Protein AF-A0A1M2VL09-F1 (afdb_monomer)

Radius of gyration: 22.0 Å; Cα contacts (8 Å, |Δi|>4): 230; chains: 1; bounding box: 56×45×72 Å

pLDDT: mean 74.92, std 12.55, range [24.36, 92.12]

InterPro domains:
  IPR010721 Probable O-methyltransferase UstE-like [PF06966] (15-183)
  IPR010721 Probable O-methyltransferase UstE-like [PTHR32251] (14-245)

Foldseek 3Di:
DDLDDPDDDADPDVVVVVVCCVVNVDDPVCPVVVVPVVSVVVVVVVVVVLVVLLCQLVCLLPDCQQVVQPRPDADPPLNVQLVVLQVQLVVLSVVVVVVVVVCVVVVHDPLADDPPLVRPRSVVSNSVSSLSNSVCCLVVGDGDPVSNVSSVVSNCSVVVVVCCQLPNDNQQVRQQVVLVVLVCQQQPDPQDQPDPPGDGGPDCSNVNVVLSVLQHQPADRDHSVVSNPDDPVCSCPVSVPPCSSDDDD

Structure (mmCIF, N/CA/C/O backbone):
data_AF-A0A1M2VL09-F1
#
_entry.id   AF-A0A1M2VL09-F1
#
loop_
_atom_site.group_PDB
_atom_site.id
_atom_site.type_symbol
_atom_site.label_atom_id
_atom_site.label_alt_id
_atom_site.label_comp_id
_atom_site.label_asym_id
_atom_site.label_entity_id
_atom_site.label_seq_id
_atom_site.pdbx_PDB_ins_code
_atom_site.Cartn_x
_atom_site.Cartn_y
_atom_site.Cartn_z
_atom_site.occupancy
_atom_site.B_iso_or_equiv
_atom_site.auth_seq_id
_atom_site.auth_comp_id
_atom_site.auth_asym_id
_atom_site.auth_atom_id
_atom_site.pdbx_PDB_model_num
ATOM 1 N N . MET A 1 1 ? -31.249 9.853 11.177 1.00 32.25 1 MET A N 1
ATOM 2 C CA . MET A 1 1 ? -30.015 10.113 11.949 1.00 32.25 1 MET A CA 1
ATOM 3 C C . MET A 1 1 ? -29.151 8.852 11.903 1.00 32.25 1 MET A C 1
ATOM 5 O O . MET A 1 1 ? -29.518 7.886 12.544 1.00 32.25 1 MET A O 1
ATOM 9 N N . SER A 1 2 ? -28.125 8.802 11.036 1.00 25.95 2 SER A N 1
ATOM 10 C CA . SER A 1 2 ? -26.996 7.833 11.026 1.00 25.95 2 SER A CA 1
ATOM 11 C C . SER A 1 2 ? -26.233 7.992 9.698 1.00 25.95 2 SER A C 1
ATOM 13 O O . SER A 1 2 ? -26.393 7.213 8.762 1.00 25.95 2 SER A O 1
ATOM 15 N N . ARG A 1 3 ? -25.486 9.095 9.565 1.00 24.36 3 ARG A N 1
ATOM 16 C CA . ARG A 1 3 ? -24.790 9.511 8.329 1.00 24.36 3 ARG A CA 1
ATOM 17 C C . ARG A 1 3 ? -23.270 9.387 8.451 1.00 24.36 3 ARG A C 1
ATOM 19 O O . ARG A 1 3 ? -22.526 10.195 7.918 1.00 24.36 3 ARG A O 1
ATOM 26 N N . TYR A 1 4 ? -22.813 8.376 9.177 1.00 32.09 4 TYR A N 1
ATOM 27 C CA . TYR A 1 4 ? -21.393 8.144 9.392 1.00 32.09 4 TYR A CA 1
ATOM 28 C C . TYR A 1 4 ? -21.021 6.747 8.911 1.00 32.09 4 TYR A C 1
ATOM 30 O O . TYR A 1 4 ? -21.757 5.790 9.155 1.00 32.09 4 TYR A O 1
ATOM 38 N N . GLN A 1 5 ? -19.818 6.641 8.338 1.00 31.39 5 GLN A N 1
ATOM 39 C CA . GLN A 1 5 ? -19.067 5.407 8.071 1.00 31.39 5 GLN A CA 1
ATOM 40 C C . GLN A 1 5 ? -19.099 4.853 6.634 1.00 31.39 5 GLN A C 1
ATOM 42 O O . GLN A 1 5 ? -19.052 3.639 6.443 1.00 31.39 5 GLN A O 1
ATOM 47 N N . PHE A 1 6 ? -19.045 5.716 5.621 1.00 35.28 6 PHE A N 1
ATOM 48 C CA . PHE A 1 6 ? -18.385 5.355 4.366 1.00 35.28 6 PHE A CA 1
ATOM 49 C C . PHE A 1 6 ? -17.019 6.012 4.367 1.00 35.28 6 PHE A C 1
ATOM 51 O O . PHE A 1 6 ? -16.927 7.174 4.033 1.00 35.28 6 PHE A O 1
ATOM 58 N N . ASP A 1 7 ? -15.990 5.300 4.814 1.00 41.81 7 ASP A N 1
ATOM 59 C CA . ASP A 1 7 ? -14.677 5.341 4.174 1.00 41.81 7 ASP A CA 1
ATOM 60 C C . ASP A 1 7 ? -13.705 4.455 4.928 1.00 41.81 7 ASP A C 1
ATOM 62 O O . ASP A 1 7 ? -13.529 4.559 6.140 1.00 41.81 7 ASP A O 1
ATOM 66 N N . LYS A 1 8 ? -13.104 3.546 4.165 1.00 37.72 8 LYS A N 1
ATOM 67 C CA . LYS A 1 8 ? -11.683 3.214 4.222 1.00 37.72 8 LYS A CA 1
ATOM 68 C C . LYS A 1 8 ? -11.407 2.140 3.174 1.00 37.72 8 LYS A C 1
ATOM 70 O O . LYS A 1 8 ? -11.800 0.980 3.328 1.00 37.72 8 LYS A O 1
ATOM 75 N N . ILE A 1 9 ? -10.784 2.634 2.103 1.00 46.47 9 ILE A N 1
ATOM 76 C CA . ILE A 1 9 ? -9.691 2.029 1.335 1.00 46.47 9 ILE A CA 1
ATOM 77 C C . ILE A 1 9 ? -9.978 0.610 0.831 1.00 46.47 9 ILE A C 1
ATOM 79 O O . ILE A 1 9 ? -9.934 -0.324 1.623 1.00 46.47 9 ILE A O 1
ATOM 83 N N . THR A 1 10 ? -10.259 0.497 -0.472 1.00 44.75 10 THR A N 1
ATOM 84 C CA . THR A 1 10 ? -9.895 -0.572 -1.439 1.00 44.75 10 THR A CA 1
ATOM 85 C C . THR A 1 10 ? -10.848 -0.409 -2.624 1.00 44.75 10 THR A C 1
ATOM 87 O O . THR A 1 10 ? -11.930 -0.975 -2.602 1.00 44.75 10 THR A O 1
ATOM 90 N N . ASP A 1 11 ? -10.524 0.479 -3.561 1.00 45.75 11 ASP A N 1
ATOM 91 C CA . ASP A 1 11 ? -11.232 0.545 -4.840 1.00 45.75 11 ASP A CA 1
ATOM 92 C C . ASP A 1 11 ? -10.160 0.840 -5.900 1.00 45.75 11 ASP A C 1
ATOM 94 O O . ASP A 1 11 ? -9.638 1.957 -5.951 1.00 45.75 11 ASP A O 1
ATOM 98 N N . PHE A 1 12 ? -9.722 -0.160 -6.664 1.00 51.12 12 PHE A N 1
ATOM 99 C CA . PHE A 1 12 ? -8.637 0.032 -7.645 1.00 51.12 12 PHE A CA 1
ATOM 100 C C . PHE A 1 12 ? -9.148 0.506 -9.012 1.00 51.12 12 PHE A C 1
ATOM 102 O O . PHE A 1 12 ? -8.461 1.234 -9.726 1.00 51.12 12 PHE A O 1
ATOM 109 N N . THR A 1 13 ? -10.383 0.156 -9.377 1.00 55.38 13 THR A N 1
ATOM 110 C CA . THR A 1 13 ? -10.932 0.534 -10.684 1.00 55.38 13 THR A CA 1
ATOM 111 C C . THR A 1 13 ? -11.549 1.930 -10.603 1.00 55.38 13 THR A C 1
ATOM 113 O O . THR A 1 13 ? -12.556 2.125 -9.923 1.00 55.38 13 THR A O 1
ATOM 116 N N . GLY A 1 14 ? -10.983 2.909 -11.318 1.00 55.09 14 GLY A N 1
ATOM 117 C CA . GLY A 1 14 ? -11.468 4.300 -11.334 1.00 55.09 14 GLY A CA 1
ATOM 118 C C . GLY A 1 14 ? -12.970 4.440 -11.627 1.00 55.09 14 GLY A C 1
ATOM 119 O O . GLY A 1 14 ? -13.633 5.300 -11.054 1.00 55.09 14 GLY A O 1
ATOM 120 N N . GLY A 1 15 ? -13.541 3.536 -12.432 1.00 58.91 15 GLY A N 1
ATOM 121 C CA . GLY A 1 15 ? -14.987 3.472 -12.676 1.00 58.91 15 GLY A CA 1
ATOM 122 C C . GLY A 1 15 ? -15.812 3.050 -11.453 1.00 58.91 15 GLY A C 1
ATOM 123 O O . GLY A 1 15 ? -16.884 3.602 -11.215 1.00 58.91 15 GLY A O 1
ATOM 124 N N . PHE A 1 16 ? -15.306 2.129 -10.630 1.00 61.34 16 PHE A N 1
ATOM 125 C CA . PHE A 1 16 ? -15.968 1.718 -9.389 1.00 61.34 16 PHE A CA 1
ATOM 126 C C . PHE A 1 16 ? -15.886 2.811 -8.316 1.00 61.34 16 PHE A C 1
ATOM 128 O O . PHE A 1 16 ? -16.873 3.083 -7.631 1.00 61.34 16 PHE A O 1
ATOM 135 N N . LEU A 1 17 ? -14.744 3.505 -8.238 1.00 60.44 17 LEU A N 1
ATOM 136 C CA . LEU A 1 17 ? -14.590 4.717 -7.431 1.00 60.44 17 LEU A CA 1
ATOM 137 C C . LEU A 1 17 ? -15.604 5.786 -7.835 1.00 60.44 17 LEU A C 1
ATOM 139 O O . LEU A 1 17 ? -16.320 6.295 -6.977 1.00 60.44 17 LEU A O 1
ATOM 143 N N . LEU A 1 18 ? -15.692 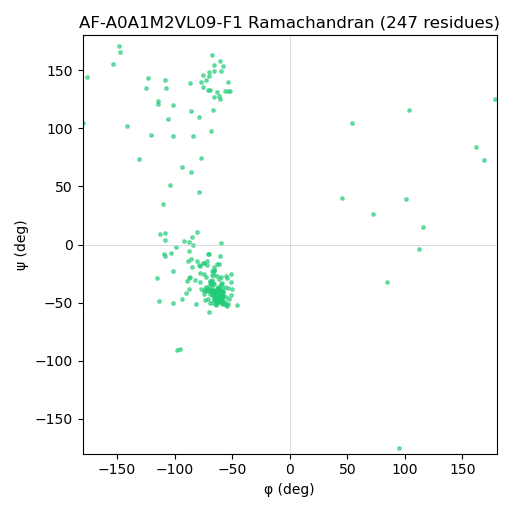6.095 -9.131 1.00 65.00 18 LEU A N 1
ATOM 144 C CA . LEU A 1 18 ? -16.625 7.093 -9.647 1.00 65.00 18 LEU A CA 1
ATOM 145 C C . LEU A 1 18 ? -18.072 6.713 -9.320 1.00 65.00 18 LEU A C 1
ATOM 147 O O . LEU A 1 18 ? -18.804 7.522 -8.757 1.00 65.00 18 LEU A O 1
ATOM 151 N N . PHE A 1 19 ? -18.463 5.466 -9.583 1.00 70.19 19 PHE A N 1
ATOM 152 C CA . PHE A 1 19 ? -19.777 4.945 -9.213 1.00 70.19 19 PHE A CA 1
ATOM 153 C C . PHE A 1 19 ? -20.061 5.097 -7.709 1.00 70.19 19 PHE A C 1
ATOM 155 O O . PHE A 1 19 ? -21.141 5.552 -7.324 1.00 70.19 19 PHE A O 1
ATOM 162 N N . ARG A 1 20 ? -19.093 4.767 -6.842 1.00 66.56 20 ARG A N 1
ATOM 163 C CA . ARG A 1 20 ? -19.240 4.909 -5.387 1.00 66.56 20 ARG A CA 1
ATOM 164 C C . ARG A 1 20 ? -19.376 6.369 -4.974 1.00 66.56 20 ARG A C 1
ATOM 166 O O . ARG A 1 20 ? -20.243 6.661 -4.157 1.00 66.56 20 ARG A O 1
ATOM 173 N N . VAL A 1 21 ? -18.565 7.272 -5.520 1.00 66.75 21 VAL A N 1
ATOM 174 C CA . VAL A 1 21 ? -18.628 8.712 -5.219 1.00 66.75 21 VAL A CA 1
ATOM 175 C C . VAL A 1 21 ? -19.970 9.295 -5.656 1.00 66.75 21 VAL A C 1
ATOM 177 O O . VAL A 1 21 ? -20.618 9.959 -4.851 1.00 66.75 21 VAL A O 1
ATOM 180 N N . LEU A 1 22 ? -20.442 8.965 -6.864 1.00 71.50 22 LEU A N 1
ATOM 181 C CA . LEU A 1 22 ? -21.761 9.379 -7.356 1.00 71.50 22 LEU A CA 1
ATOM 182 C C . LEU A 1 22 ? -22.898 8.871 -6.457 1.00 71.50 22 LEU A C 1
ATOM 184 O O . LEU A 1 22 ? -23.877 9.577 -6.241 1.00 71.50 22 LEU A O 1
ATOM 188 N N . LYS A 1 23 ? -22.758 7.666 -5.891 1.00 68.81 23 LYS A N 1
ATOM 189 C CA . LYS A 1 23 ? -23.756 7.073 -4.991 1.00 68.81 23 LYS A CA 1
ATOM 190 C C . LYS A 1 23 ? -23.662 7.562 -3.536 1.00 68.81 23 LYS A C 1
ATOM 192 O O . LYS A 1 23 ? -24.670 7.577 -2.838 1.00 68.81 23 LYS A O 1
ATOM 197 N N . THR A 1 24 ? -22.467 7.916 -3.058 1.00 59.97 24 THR A N 1
ATOM 198 C CA . THR A 1 24 ? -22.176 8.194 -1.632 1.00 59.97 24 THR A CA 1
ATOM 199 C C . THR A 1 24 ? -22.116 9.696 -1.326 1.00 59.97 24 THR A C 1
ATOM 201 O O . THR A 1 24 ? -22.351 10.098 -0.190 1.00 59.97 24 THR A O 1
ATOM 204 N N . GLY A 1 25 ? -21.862 10.542 -2.328 1.00 61.69 25 GLY A N 1
ATOM 205 C CA . GLY A 1 25 ? -21.973 12.003 -2.253 1.00 61.69 25 GLY A CA 1
ATOM 206 C C . GLY A 1 25 ? -20.748 12.736 -1.690 1.00 61.69 25 GLY A C 1
ATOM 207 O O . GLY A 1 25 ? -20.458 13.838 -2.148 1.00 61.69 25 GLY A O 1
ATOM 208 N N . SER A 1 26 ? -19.991 12.154 -0.753 1.00 58.19 26 SER A N 1
ATOM 209 C CA . SER A 1 26 ? -18.724 12.735 -0.272 1.00 58.19 26 SER A CA 1
ATOM 210 C C . SER A 1 26 ? -17.736 11.689 0.257 1.00 58.19 26 SER A C 1
ATOM 212 O O . SER A 1 26 ? -18.125 10.594 0.663 1.00 58.19 26 SER A O 1
ATOM 214 N N . ASP A 1 27 ? -16.445 12.040 0.229 1.00 59.41 27 ASP A N 1
ATOM 215 C CA . ASP A 1 27 ? -15.348 11.265 0.818 1.00 59.41 27 ASP A CA 1
ATOM 216 C C . ASP A 1 27 ? -14.874 11.961 2.098 1.00 59.41 27 ASP A C 1
ATOM 218 O O . ASP A 1 27 ? -14.248 13.029 2.069 1.00 59.41 27 ASP A O 1
ATOM 222 N N . THR A 1 28 ? -15.206 11.338 3.224 1.00 63.31 28 THR A N 1
ATOM 223 C CA . THR A 1 28 ? -15.014 11.872 4.576 1.00 63.31 28 THR A CA 1
ATOM 224 C C . THR A 1 28 ? -13.546 12.042 4.950 1.00 63.31 28 THR A C 1
ATOM 226 O O . THR A 1 28 ? -13.216 12.833 5.829 1.00 63.31 28 THR A O 1
ATOM 229 N N . ARG A 1 29 ? -12.625 11.364 4.250 1.00 62.47 29 ARG A N 1
ATOM 230 C CA . ARG A 1 29 ? -11.175 11.487 4.490 1.00 62.47 29 ARG A CA 1
ATOM 231 C C . ARG A 1 29 ? -10.645 12.873 4.149 1.00 62.47 29 ARG A C 1
ATOM 233 O O . ARG A 1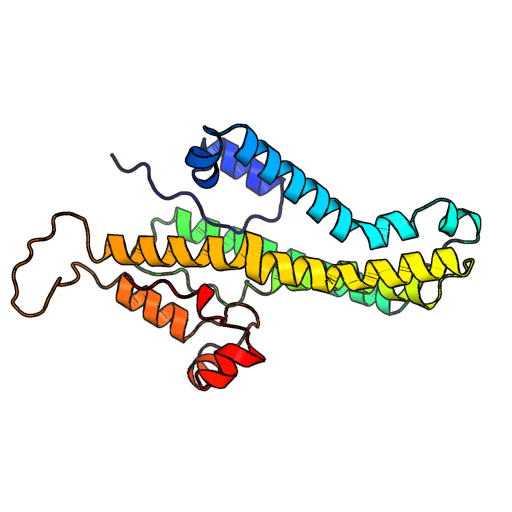 29 ? -9.618 13.288 4.677 1.00 62.47 29 ARG A O 1
ATOM 240 N N . PHE A 1 30 ? -11.327 13.565 3.243 1.00 64.56 30 PHE A N 1
ATOM 241 C CA . PHE A 1 30 ? -10.919 14.879 2.771 1.00 64.56 30 PHE A CA 1
ATOM 242 C C . PHE A 1 30 ? -11.669 16.018 3.449 1.00 64.56 30 PHE A C 1
ATOM 244 O O . PHE A 1 30 ? -11.384 17.164 3.120 1.00 64.56 30 PHE A O 1
ATOM 251 N N . ASP A 1 31 ? -12.621 15.751 4.341 1.00 68.12 31 ASP A N 1
ATOM 252 C CA . ASP A 1 31 ? -13.426 16.817 4.947 1.00 68.12 31 ASP A CA 1
ATOM 253 C C . ASP A 1 31 ? -12.552 17.748 5.812 1.00 68.12 31 ASP A C 1
ATOM 255 O O . ASP A 1 31 ? -12.612 18.965 5.647 1.00 68.12 31 ASP A O 1
ATOM 259 N N . ASP A 1 32 ? -11.624 17.192 6.598 1.00 67.81 32 ASP A N 1
ATOM 260 C CA . ASP A 1 32 ? -10.704 17.974 7.444 1.00 67.81 32 ASP A CA 1
ATOM 261 C C . ASP A 1 32 ? -9.532 18.614 6.678 1.00 67.81 32 ASP A C 1
ATOM 263 O O . ASP A 1 32 ? -8.951 19.603 7.123 1.00 67.81 32 ASP A O 1
ATOM 267 N N . ILE A 1 33 ? -9.139 18.052 5.530 1.00 70.31 33 ILE A N 1
ATOM 268 C CA . ILE A 1 33 ? -7.988 18.545 4.751 1.00 70.31 33 ILE A CA 1
ATOM 269 C C . ILE A 1 33 ? -8.432 19.619 3.751 1.00 70.31 33 ILE A C 1
ATOM 271 O O . ILE A 1 33 ? -7.673 20.549 3.478 1.00 70.31 33 ILE A O 1
ATOM 275 N N . ARG A 1 34 ? -9.668 19.536 3.233 1.00 70.50 34 ARG A N 1
ATOM 276 C CA . ARG A 1 34 ? -10.225 20.504 2.271 1.00 70.50 34 ARG A CA 1
ATOM 277 C C . ARG A 1 34 ? -10.362 21.914 2.846 1.00 70.50 34 ARG A C 1
ATOM 279 O O . ARG A 1 34 ? -10.275 22.870 2.084 1.00 70.50 34 ARG A O 1
ATOM 286 N N . SER A 1 35 ? -10.515 22.055 4.163 1.00 78.62 35 SER A N 1
ATOM 287 C CA . SER A 1 35 ? -10.552 23.358 4.844 1.00 78.62 35 SER A CA 1
ATOM 288 C C . SER A 1 35 ? -9.185 24.062 4.893 1.00 78.62 35 SER A C 1
ATOM 290 O O . SER A 1 35 ? -9.115 25.262 5.149 1.00 78.62 35 SER A O 1
ATOM 292 N N . HIS A 1 36 ? -8.089 23.348 4.605 1.00 81.69 36 HIS A N 1
ATOM 293 C CA . HIS A 1 36 ? -6.725 23.868 4.646 1.00 81.69 36 HIS A CA 1
ATOM 294 C C . HIS A 1 36 ? -6.040 23.763 3.278 1.00 81.69 36 HIS A C 1
ATOM 296 O O . HIS A 1 36 ? -5.390 22.760 2.971 1.00 81.69 36 HIS A O 1
ATOM 302 N N . PHE A 1 37 ? -6.106 24.840 2.487 1.00 85.12 37 PHE A N 1
ATOM 303 C CA . PHE A 1 37 ? -5.584 24.891 1.114 1.00 85.12 37 PHE A CA 1
ATOM 304 C C . PHE A 1 37 ? -4.170 24.304 0.956 1.00 85.12 37 PHE A C 1
ATOM 306 O O . PHE A 1 37 ? -3.970 23.404 0.146 1.00 85.12 37 PHE A O 1
ATOM 313 N N . PHE A 1 38 ? -3.195 24.736 1.765 1.00 85.88 38 PHE A N 1
ATOM 314 C CA . PHE A 1 38 ? -1.810 24.260 1.643 1.00 85.88 38 PHE A CA 1
ATOM 315 C C . PHE A 1 38 ? -1.627 22.780 2.016 1.00 85.88 38 PHE A C 1
ATOM 317 O O . PHE A 1 38 ? -0.804 22.100 1.406 1.00 85.88 38 PHE A O 1
ATOM 324 N N . LYS A 1 39 ? -2.412 22.248 2.967 1.00 82.38 39 LYS A N 1
ATOM 325 C CA . LYS A 1 39 ? -2.384 20.812 3.304 1.00 82.38 39 LYS A CA 1
ATOM 326 C C . LYS A 1 39 ? -2.990 19.982 2.172 1.00 82.38 39 LYS A C 1
ATOM 328 O O . LYS A 1 39 ? -2.450 18.935 1.823 1.00 82.38 39 LYS A O 1
ATOM 333 N N . PHE A 1 40 ? -4.076 20.470 1.573 1.00 81.06 40 PHE A N 1
ATOM 334 C CA . PHE A 1 40 ? -4.707 19.838 0.419 1.00 81.06 40 PHE A CA 1
ATOM 335 C C . PHE A 1 40 ? -3.789 19.858 -0.809 1.00 81.06 40 PHE A C 1
ATOM 337 O O . PHE A 1 40 ? -3.576 18.819 -1.428 1.00 81.06 40 PHE A O 1
ATOM 344 N N . LEU A 1 41 ? -3.169 21.000 -1.118 1.00 86.12 41 LEU A N 1
ATOM 345 C CA . LEU A 1 41 ? -2.207 21.133 -2.213 1.00 86.12 41 LEU A CA 1
ATOM 346 C C . LEU A 1 41 ? -0.986 20.225 -2.014 1.00 86.12 41 LEU A C 1
ATOM 348 O O . LEU A 1 41 ? -0.613 19.494 -2.928 1.00 86.12 41 LEU A O 1
ATOM 352 N N . GLY A 1 42 ? -0.397 20.224 -0.814 1.00 85.50 42 GLY A N 1
ATOM 353 C CA . GLY A 1 42 ? 0.736 19.358 -0.484 1.00 85.50 42 GLY A CA 1
ATOM 354 C C . GLY A 1 42 ? 0.405 17.871 -0.637 1.00 85.50 42 GLY A C 1
ATOM 355 O O . GLY A 1 42 ? 1.211 17.118 -1.185 1.00 85.50 42 GLY A O 1
ATOM 356 N N . PHE A 1 43 ? -0.804 17.453 -0.240 1.00 83.12 43 PHE A N 1
ATOM 357 C CA . PHE A 1 43 ? -1.291 16.094 -0.479 1.00 83.12 43 PHE A CA 1
ATOM 358 C C . PHE A 1 43 ? -1.299 15.751 -1.977 1.00 83.12 43 PHE A C 1
ATOM 360 O O . PHE A 1 43 ? -0.746 14.721 -2.362 1.00 83.12 43 PHE A O 1
ATOM 367 N N . TRP A 1 44 ? -1.860 16.617 -2.829 1.00 82.94 44 TRP A N 1
ATOM 368 C CA . TRP A 1 44 ? -1.921 16.378 -4.276 1.00 82.94 44 TRP A CA 1
ATOM 369 C C . TRP A 1 44 ? -0.550 16.377 -4.948 1.00 82.94 44 TRP A C 1
ATOM 371 O O . TRP A 1 44 ? -0.292 15.499 -5.767 1.00 82.94 44 TRP A O 1
ATOM 381 N N . ILE A 1 45 ? 0.351 17.289 -4.573 1.00 87.31 45 ILE A N 1
ATOM 382 C CA . ILE A 1 45 ? 1.737 17.283 -5.066 1.00 87.31 45 ILE A CA 1
ATOM 383 C C . ILE A 1 45 ? 2.415 15.956 -4.708 1.00 87.31 45 ILE A C 1
ATOM 385 O O . ILE A 1 45 ? 3.044 15.338 -5.564 1.00 87.31 45 ILE A O 1
ATOM 389 N N . GLY A 1 46 ? 2.230 15.472 -3.476 1.00 84.62 46 GLY A N 1
ATOM 390 C CA . GLY A 1 46 ? 2.733 14.165 -3.055 1.00 84.62 46 GLY A CA 1
ATOM 391 C C . GLY A 1 46 ? 2.175 13.011 -3.894 1.00 84.62 46 GLY A C 1
ATOM 392 O O . GLY A 1 46 ? 2.936 12.137 -4.304 1.00 84.62 46 GLY A O 1
ATOM 393 N N . GLN A 1 47 ? 0.872 13.022 -4.203 1.00 82.38 47 GLN A N 1
ATOM 394 C CA . GLN A 1 47 ? 0.256 12.017 -5.081 1.00 82.38 47 GLN A CA 1
ATOM 395 C C . GLN A 1 47 ? 0.824 12.075 -6.509 1.00 82.38 47 GLN A C 1
ATOM 397 O O . GLN A 1 47 ? 1.158 11.034 -7.068 1.00 82.38 47 GLN A O 1
ATOM 402 N N . ILE A 1 48 ? 0.986 13.271 -7.084 1.00 85.38 48 ILE A N 1
ATOM 403 C CA . ILE A 1 48 ? 1.546 13.461 -8.433 1.00 85.38 48 ILE A CA 1
ATOM 404 C C . ILE A 1 48 ? 2.985 12.946 -8.498 1.00 85.38 48 ILE A C 1
ATOM 406 O O . ILE A 1 48 ? 3.312 12.157 -9.383 1.00 85.38 48 ILE A O 1
ATOM 410 N N . LEU A 1 49 ? 3.831 13.347 -7.545 1.00 85.06 49 LEU A N 1
ATOM 411 C CA . LEU A 1 49 ? 5.219 12.890 -7.475 1.00 85.06 49 LEU A CA 1
ATOM 412 C C . LEU A 1 49 ? 5.296 11.375 -7.293 1.00 85.06 49 LEU A C 1
ATOM 414 O O . LEU A 1 49 ? 6.120 10.725 -7.928 1.00 85.06 49 LEU A O 1
ATOM 418 N N . TRP A 1 50 ? 4.419 10.798 -6.471 1.00 83.56 50 TRP A N 1
ATOM 419 C CA . TRP A 1 50 ? 4.382 9.354 -6.278 1.00 83.56 50 TRP A CA 1
ATOM 420 C C . TRP A 1 50 ? 4.017 8.603 -7.562 1.00 83.56 50 TRP A C 1
ATOM 422 O O . TRP A 1 50 ? 4.756 7.702 -7.964 1.00 83.56 50 TRP A O 1
ATOM 432 N N . VAL A 1 51 ? 2.928 8.990 -8.233 1.00 83.12 51 VAL A N 1
ATOM 433 C CA . VAL A 1 51 ? 2.517 8.381 -9.510 1.00 83.12 51 VAL A CA 1
ATOM 434 C C . VAL A 1 51 ? 3.619 8.539 -10.554 1.00 83.12 51 VAL A C 1
ATOM 436 O O . VAL A 1 51 ? 3.945 7.580 -11.253 1.00 83.12 51 VAL A O 1
ATOM 439 N N . TRP A 1 52 ? 4.246 9.715 -10.613 1.00 84.19 52 TRP A N 1
ATOM 440 C CA . TRP A 1 52 ? 5.366 9.968 -11.509 1.00 84.19 52 TRP A CA 1
ATOM 441 C C . TRP A 1 52 ? 6.534 9.012 -11.239 1.00 84.19 52 TRP A C 1
ATOM 443 O O . TRP A 1 52 ? 6.947 8.317 -12.166 1.00 84.19 52 TRP A O 1
ATOM 453 N N . VAL A 1 53 ? 6.991 8.876 -9.985 1.00 82.94 53 VAL A N 1
ATOM 454 C CA . VAL A 1 53 ? 8.083 7.957 -9.600 1.00 82.94 53 VAL A CA 1
ATOM 455 C C . VAL A 1 53 ? 7.765 6.504 -9.957 1.00 82.94 53 VAL A C 1
ATOM 457 O O . VAL A 1 53 ? 8.620 5.807 -10.500 1.00 82.94 53 VAL A O 1
ATOM 460 N N . VAL A 1 54 ? 6.540 6.042 -9.696 1.00 79.25 54 VAL A N 1
ATOM 461 C CA . VAL A 1 54 ? 6.113 4.670 -10.030 1.00 79.25 54 VAL A CA 1
ATOM 462 C C . VAL A 1 54 ? 6.032 4.455 -11.545 1.00 79.25 54 VAL A C 1
ATOM 464 O O . VAL A 1 54 ? 6.288 3.351 -12.017 1.00 79.25 54 VAL A O 1
ATOM 467 N N . SER A 1 55 ? 5.722 5.499 -12.318 1.00 80.50 55 SER A N 1
ATOM 468 C CA . SER A 1 55 ? 5.667 5.437 -13.785 1.00 80.50 55 SER A CA 1
ATOM 469 C C . SER A 1 55 ? 7.035 5.538 -14.473 1.00 80.50 55 SER A C 1
ATOM 471 O O . SER A 1 55 ? 7.138 5.217 -15.657 1.00 80.50 55 SER A O 1
ATOM 473 N N . LEU A 1 56 ? 8.093 5.951 -13.759 1.00 80.81 56 LEU A N 1
ATOM 474 C CA . LEU A 1 56 ? 9.429 6.170 -14.330 1.00 80.81 56 LEU A CA 1
ATOM 475 C C . LEU A 1 56 ? 9.968 4.998 -15.162 1.00 80.81 56 LEU A C 1
ATOM 477 O O . LEU A 1 56 ? 10.494 5.281 -16.238 1.00 80.81 56 LEU A O 1
ATOM 481 N N . PRO A 1 57 ? 9.844 3.717 -14.752 1.00 77.19 57 PRO A N 1
ATOM 482 C CA . PRO A 1 57 ? 10.361 2.612 -15.555 1.00 77.19 57 PRO A CA 1
ATOM 483 C C . PRO A 1 57 ? 9.757 2.574 -16.963 1.00 77.19 57 PRO A C 1
ATOM 485 O O . PRO A 1 57 ? 10.475 2.394 -17.944 1.00 77.19 57 PRO A O 1
ATOM 488 N N . LEU A 1 58 ? 8.450 2.826 -17.076 1.00 77.88 58 LEU A N 1
ATOM 489 C CA . LEU A 1 58 ? 7.747 2.876 -18.358 1.00 77.88 58 LEU A CA 1
ATOM 490 C C . LEU A 1 58 ? 8.068 4.157 -19.133 1.00 77.88 58 LEU A C 1
ATOM 492 O O . LEU A 1 58 ? 8.305 4.100 -20.338 1.00 77.88 58 LEU A O 1
ATOM 496 N N . THR A 1 59 ? 8.111 5.305 -18.457 1.00 82.50 59 THR A N 1
ATOM 497 C CA . THR A 1 59 ? 8.412 6.601 -19.085 1.00 82.50 59 THR A CA 1
ATOM 498 C C . THR A 1 59 ? 9.825 6.632 -19.667 1.00 82.50 59 THR A C 1
ATOM 500 O O . THR A 1 59 ? 10.023 7.092 -20.790 1.00 82.50 59 THR A O 1
ATOM 503 N N . VAL A 1 60 ? 10.814 6.102 -18.941 1.00 80.88 60 VAL A N 1
ATOM 504 C CA . VAL A 1 60 ? 12.203 6.008 -19.412 1.00 80.88 60 VAL A CA 1
ATOM 505 C C . VAL A 1 60 ? 12.308 5.018 -20.570 1.00 80.88 60 VAL A C 1
ATOM 507 O O . VAL A 1 60 ? 12.945 5.340 -21.573 1.00 80.88 60 VAL A O 1
ATOM 510 N N . LEU A 1 61 ? 11.649 3.858 -20.476 1.00 77.12 61 LEU A N 1
ATOM 511 C CA . LEU A 1 61 ? 11.631 2.856 -21.544 1.00 77.12 61 LEU A CA 1
ATOM 512 C C . LEU A 1 61 ? 11.072 3.402 -22.866 1.00 77.12 61 LEU A C 1
ATOM 514 O O . LEU A 1 61 ? 11.628 3.130 -23.925 1.00 77.12 61 LEU A O 1
ATOM 518 N N . ASN A 1 62 ? 10.010 4.205 -22.801 1.00 79.69 62 ASN A N 1
ATOM 519 C CA . ASN A 1 62 ? 9.370 4.796 -23.979 1.00 79.69 62 ASN A CA 1
ATOM 520 C C . ASN A 1 62 ? 9.996 6.134 -24.414 1.00 79.69 62 ASN A C 1
ATOM 522 O O . ASN A 1 62 ? 9.522 6.762 -25.360 1.00 79.69 62 ASN A O 1
ATOM 526 N N . SER A 1 63 ? 11.054 6.594 -23.741 1.00 83.44 63 SER A N 1
ATOM 527 C CA . SER A 1 63 ? 11.691 7.868 -24.070 1.00 83.44 63 SER A CA 1
ATOM 528 C C . SER A 1 63 ? 12.445 7.804 -25.411 1.00 83.44 63 SER A C 1
ATOM 530 O O . SER A 1 63 ? 13.036 6.767 -25.726 1.00 83.44 63 SER A O 1
ATOM 532 N N . PRO A 1 64 ? 12.535 8.917 -26.172 1.00 79.25 64 PRO A N 1
ATOM 533 C CA . PRO A 1 64 ? 13.299 8.976 -27.426 1.00 79.25 64 PRO A CA 1
ATOM 534 C C . PRO A 1 64 ? 14.764 8.545 -27.282 1.00 79.25 64 PRO A C 1
ATOM 536 O O . PRO A 1 64 ? 15.361 8.017 -28.215 1.00 79.25 64 PRO A O 1
ATOM 539 N N . ALA A 1 65 ? 15.350 8.740 -26.097 1.00 75.56 65 ALA A N 1
ATOM 540 C CA . ALA A 1 65 ? 16.722 8.341 -25.794 1.00 75.56 65 ALA A CA 1
ATOM 541 C C . ALA A 1 65 ? 16.935 6.813 -25.801 1.00 75.56 65 ALA A C 1
ATOM 543 O O . ALA A 1 65 ? 18.072 6.362 -25.971 1.00 75.56 65 ALA A O 1
ATOM 544 N N . VAL A 1 66 ? 15.861 6.039 -25.612 1.00 72.38 66 VAL A N 1
ATOM 545 C CA . VAL A 1 66 ? 15.838 4.572 -25.684 1.00 72.38 66 VAL A CA 1
ATOM 546 C C . VAL A 1 66 ? 15.267 4.120 -27.030 1.00 72.38 66 VAL A C 1
ATOM 548 O O . VAL A 1 66 ? 15.900 3.339 -27.733 1.00 72.38 66 VAL A O 1
ATOM 551 N N . THR A 1 67 ? 14.112 4.649 -27.440 1.00 75.56 67 THR A N 1
ATOM 552 C CA . THR A 1 67 ? 13.380 4.162 -28.622 1.00 75.56 67 THR A CA 1
ATOM 553 C C . THR A 1 67 ? 14.086 4.453 -29.949 1.00 75.56 67 THR A C 1
ATOM 555 O O . THR A 1 67 ? 14.060 3.602 -30.836 1.00 75.56 67 THR A O 1
ATOM 558 N N . ASN A 1 68 ? 14.804 5.578 -30.079 1.00 77.19 68 ASN A N 1
ATOM 559 C CA . ASN A 1 68 ? 15.549 5.915 -31.304 1.00 77.19 68 ASN A CA 1
ATOM 560 C C . ASN A 1 68 ? 16.795 5.040 -31.532 1.00 77.19 68 ASN A C 1
ATOM 562 O O . ASN A 1 68 ? 17.429 5.144 -32.579 1.00 77.19 68 ASN A O 1
ATOM 566 N N . ARG A 1 69 ? 17.181 4.204 -30.559 1.00 69.94 69 ARG A N 1
ATOM 567 C CA . ARG A 1 69 ? 18.373 3.337 -30.621 1.00 69.94 69 ARG A CA 1
ATOM 568 C C . ARG A 1 69 ? 18.036 1.852 -30.788 1.00 69.94 69 ARG A C 1
ATOM 570 O O . ARG A 1 69 ? 18.926 1.014 -30.691 1.00 69.94 69 ARG A O 1
ATOM 577 N N . GLY A 1 70 ? 16.769 1.551 -31.066 1.00 68.19 70 GLY A N 1
ATOM 578 C CA . GLY A 1 70 ? 16.228 0.198 -31.135 1.00 68.19 70 GLY A CA 1
ATOM 579 C C . GLY A 1 70 ? 15.411 -0.113 -29.887 1.00 68.19 70 GLY A C 1
ATOM 580 O O . GLY A 1 70 ? 15.936 -0.139 -28.775 1.00 68.19 70 GLY A O 1
ATOM 581 N N . GLN A 1 71 ? 14.108 -0.332 -30.070 1.00 67.38 71 GLN A N 1
ATOM 582 C CA . GLN A 1 71 ? 13.242 -0.756 -28.976 1.00 67.38 71 GLN A CA 1
ATOM 583 C C . GLN A 1 71 ? 13.598 -2.192 -28.572 1.00 67.38 71 GLN A C 1
ATOM 585 O O . GLN A 1 71 ? 13.720 -3.048 -29.454 1.00 67.38 71 GLN A O 1
ATOM 590 N N . PRO A 1 72 ? 13.748 -2.480 -27.267 1.00 70.56 72 PRO A N 1
ATOM 591 C CA . PRO A 1 72 ? 13.878 -3.851 -26.799 1.00 70.56 72 PRO A CA 1
ATOM 592 C C . PRO A 1 72 ? 12.704 -4.687 -27.314 1.00 70.56 72 PRO A C 1
ATOM 594 O O . PRO A 1 72 ? 11.551 -4.264 -27.216 1.00 70.56 72 PRO A O 1
ATOM 597 N N . ALA A 1 73 ? 12.996 -5.859 -27.879 1.00 76.88 73 ALA A N 1
ATOM 598 C CA . ALA A 1 73 ? 11.954 -6.760 -28.345 1.00 76.88 73 ALA A CA 1
ATOM 599 C C . ALA A 1 73 ? 11.092 -7.216 -27.160 1.00 76.88 73 ALA A C 1
ATOM 601 O O . ALA A 1 73 ? 11.613 -7.655 -26.133 1.00 76.88 73 ALA A O 1
ATOM 602 N N . PHE A 1 74 ? 9.776 -7.117 -27.322 1.00 79.88 74 PHE A N 1
ATOM 603 C CA . PHE A 1 74 ? 8.815 -7.641 -26.363 1.00 79.88 74 PHE A CA 1
ATOM 604 C C . PHE A 1 74 ? 8.722 -9.169 -26.478 1.00 79.88 74 PHE A C 1
ATOM 606 O O . PHE A 1 74 ? 8.801 -9.717 -27.578 1.00 79.88 74 PHE A O 1
ATOM 613 N N . GLY A 1 75 ? 8.503 -9.853 -25.354 1.00 79.81 75 GLY A N 1
ATOM 614 C CA . GLY A 1 75 ? 8.297 -11.308 -25.315 1.00 79.81 75 GLY A CA 1
ATOM 615 C C . GLY A 1 75 ? 9.385 -12.063 -24.559 1.00 79.81 75 GLY A C 1
ATOM 616 O O . GLY A 1 75 ? 9.485 -13.285 -24.661 1.00 79.81 75 GLY A O 1
ATOM 617 N N . THR A 1 76 ? 10.202 -11.355 -23.782 1.00 85.25 76 THR A N 1
ATOM 618 C CA . THR A 1 76 ? 11.123 -11.989 -22.842 1.00 85.25 76 THR A CA 1
ATOM 619 C C . THR A 1 76 ? 10.354 -12.671 -21.706 1.00 85.25 76 THR A C 1
ATOM 621 O O . THR A 1 76 ? 9.187 -12.371 -21.438 1.00 85.25 76 THR A O 1
ATOM 624 N N . ALA A 1 77 ? 11.017 -13.576 -20.980 1.00 86.56 77 ALA A N 1
ATOM 625 C CA . ALA A 1 77 ? 10.407 -14.247 -19.833 1.00 86.56 77 ALA A CA 1
ATOM 626 C C . ALA A 1 77 ? 9.885 -13.254 -18.775 1.00 86.56 77 ALA A C 1
ATOM 628 O O . ALA A 1 77 ? 8.822 -13.486 -18.203 1.00 86.56 77 ALA A O 1
ATOM 629 N N . SER A 1 78 ? 10.576 -12.129 -18.539 1.00 85.56 78 SER A N 1
ATOM 630 C CA . SER A 1 78 ? 10.095 -11.111 -17.596 1.00 85.56 78 SER A CA 1
ATOM 631 C C . SER A 1 78 ? 8.861 -10.373 -18.107 1.00 85.56 78 SER A C 1
ATOM 633 O O . SER A 1 78 ? 8.007 -10.022 -17.299 1.00 85.56 78 SER A O 1
ATOM 635 N N . ASP A 1 79 ? 8.724 -10.177 -19.421 1.00 85.00 79 ASP A N 1
ATOM 636 C CA . ASP A 1 79 ? 7.544 -9.518 -19.993 1.00 85.00 79 ASP A CA 1
ATOM 637 C C . ASP A 1 79 ? 6.286 -10.366 -19.769 1.00 85.00 79 ASP A C 1
ATOM 639 O O . ASP A 1 79 ? 5.255 -9.896 -19.282 1.00 85.00 79 ASP A O 1
ATOM 643 N N . ILE A 1 80 ? 6.401 -11.662 -20.066 1.00 89.06 80 ILE A N 1
ATOM 644 C CA . ILE A 1 80 ? 5.311 -12.627 -19.911 1.00 89.06 80 ILE A CA 1
ATOM 645 C C . ILE A 1 80 ? 4.958 -12.788 -18.428 1.00 89.06 80 ILE A C 1
ATOM 647 O O . ILE A 1 80 ? 3.788 -12.692 -18.054 1.00 89.06 80 ILE A O 1
ATOM 651 N N . LEU A 1 81 ? 5.962 -12.979 -17.564 1.00 90.25 81 LEU A N 1
ATOM 652 C CA . LEU A 1 81 ? 5.748 -13.105 -16.121 1.00 90.25 81 LEU A CA 1
ATOM 653 C C . LEU A 1 81 ? 5.149 -11.832 -15.521 1.00 90.25 81 LEU A C 1
ATOM 655 O O . LEU A 1 81 ? 4.227 -11.923 -14.713 1.00 90.25 81 LEU A O 1
ATOM 659 N N . GLY A 1 82 ? 5.623 -10.657 -15.935 1.00 88.44 82 GLY A N 1
ATOM 660 C CA . GLY A 1 82 ? 5.114 -9.374 -15.464 1.00 88.44 82 GLY A CA 1
ATOM 661 C C . GLY A 1 82 ? 3.630 -9.187 -15.778 1.00 88.44 82 GLY A C 1
ATOM 662 O O . GLY A 1 82 ? 2.861 -8.831 -14.884 1.00 88.44 82 GLY A O 1
ATOM 663 N N . ILE A 1 83 ? 3.198 -9.517 -17.002 1.00 89.44 83 ILE A N 1
ATOM 664 C CA . ILE A 1 83 ? 1.775 -9.484 -17.382 1.00 89.44 83 ILE A CA 1
ATOM 665 C C . ILE A 1 83 ? 0.963 -10.485 -16.571 1.00 89.44 83 ILE A C 1
ATOM 667 O O . ILE A 1 83 ? -0.079 -10.119 -16.035 1.00 89.44 83 ILE A O 1
ATOM 671 N N . ILE A 1 84 ? 1.423 -11.733 -16.455 1.00 92.12 84 ILE A N 1
ATOM 672 C CA . ILE A 1 84 ? 0.697 -12.771 -15.711 1.00 92.12 84 ILE A CA 1
ATOM 673 C C . ILE A 1 84 ? 0.497 -12.340 -14.254 1.00 92.12 84 ILE A C 1
ATOM 675 O O . ILE A 1 84 ? -0.626 -12.368 -13.749 1.00 92.12 84 ILE A O 1
ATOM 679 N N . ILE A 1 85 ? 1.564 -11.888 -13.591 1.00 89.00 85 ILE A N 1
ATOM 680 C CA . ILE A 1 85 ? 1.517 -11.409 -12.205 1.00 89.00 85 ILE A CA 1
ATOM 681 C C . ILE A 1 85 ? 0.562 -10.214 -12.085 1.00 89.00 85 ILE A C 1
ATOM 683 O O . ILE A 1 85 ? -0.253 -10.172 -11.160 1.00 89.00 85 ILE A O 1
ATOM 687 N N . TRP A 1 86 ? 0.623 -9.270 -13.029 1.00 88.25 86 TRP A N 1
ATOM 688 C CA . TRP A 1 86 ? -0.253 -8.103 -13.037 1.00 88.25 86 TRP A CA 1
ATOM 689 C C . TRP A 1 86 ? -1.729 -8.484 -13.201 1.00 88.25 86 TRP A C 1
ATOM 691 O O . TRP A 1 86 ? -2.554 -8.042 -12.406 1.00 88.25 86 TRP A O 1
ATOM 701 N N . VAL A 1 87 ? -2.066 -9.339 -14.173 1.00 90.00 87 VAL A N 1
ATOM 702 C CA . VAL A 1 87 ? -3.446 -9.788 -14.436 1.00 90.00 87 VAL A CA 1
ATOM 703 C C . VAL A 1 87 ? -4.012 -10.543 -13.237 1.00 90.00 87 VAL A C 1
ATOM 705 O O . VAL A 1 87 ? -5.158 -10.307 -12.846 1.00 90.00 87 VAL A O 1
ATOM 708 N N . ILE A 1 88 ? -3.217 -11.423 -12.620 1.00 88.44 88 ILE A N 1
ATOM 709 C CA . ILE A 1 88 ? -3.614 -12.143 -11.405 1.00 88.44 88 ILE A CA 1
ATOM 710 C C . ILE A 1 88 ? -3.869 -11.152 -10.269 1.00 88.44 88 ILE A C 1
ATOM 712 O O . ILE A 1 88 ? -4.924 -11.208 -9.636 1.00 88.44 88 ILE A O 1
ATOM 716 N N . GLY A 1 89 ? -2.939 -10.222 -10.033 1.00 83.50 89 GLY A N 1
ATOM 717 C CA . GLY A 1 89 ? -3.099 -9.174 -9.031 1.00 83.50 89 GLY A CA 1
ATOM 718 C C . GLY A 1 89 ? -4.380 -8.377 -9.255 1.00 83.50 89 GLY A C 1
ATOM 719 O O . GLY A 1 89 ? -5.213 -8.282 -8.361 1.00 83.50 89 GLY A O 1
ATOM 720 N N . TRP A 1 90 ? -4.593 -7.879 -10.469 1.00 82.94 90 TRP A N 1
ATOM 721 C CA . TRP A 1 90 ? -5.753 -7.061 -10.804 1.00 82.94 90 TRP A CA 1
ATOM 722 C C . TRP A 1 90 ? -7.074 -7.823 -10.629 1.00 82.94 90 TRP A C 1
ATOM 724 O O . TRP A 1 90 ? -8.046 -7.278 -10.099 1.00 82.94 90 TRP A O 1
ATOM 734 N N . SER A 1 91 ? -7.100 -9.102 -11.009 1.00 84.88 91 SER A N 1
ATOM 735 C CA . SER A 1 91 ? -8.281 -9.962 -10.869 1.00 84.88 91 SER A CA 1
ATOM 736 C C . SER A 1 91 ? -8.632 -10.207 -9.401 1.00 84.88 91 SER A C 1
ATOM 738 O O . SER A 1 91 ? -9.794 -10.079 -9.014 1.00 84.88 91 SER A O 1
ATOM 740 N N . ILE A 1 92 ? -7.634 -10.516 -8.565 1.00 80.50 92 ILE A N 1
ATOM 741 C CA . ILE A 1 92 ? -7.828 -10.726 -7.124 1.00 80.50 92 ILE A CA 1
ATOM 742 C C . ILE A 1 92 ? -8.356 -9.434 -6.475 1.00 80.50 92 ILE A C 1
ATOM 744 O O . ILE A 1 92 ? -9.336 -9.499 -5.739 1.00 80.50 92 ILE A O 1
ATOM 748 N N . GLU A 1 93 ? -7.785 -8.263 -6.785 1.00 77.31 93 GLU A N 1
ATOM 749 C CA . GLU A 1 93 ? -8.238 -6.972 -6.221 1.00 77.31 93 GLU A CA 1
ATOM 750 C C . GLU A 1 93 ? -9.693 -6.704 -6.613 1.00 77.31 93 GLU A C 1
ATOM 752 O O . GLU A 1 93 ? -10.529 -6.386 -5.771 1.00 77.31 93 GLU A O 1
ATOM 757 N N . SER A 1 94 ? -10.018 -6.900 -7.892 1.00 78.94 94 SER A N 1
ATOM 758 C CA . SER A 1 94 ? -11.360 -6.642 -8.415 1.00 78.94 94 SER A CA 1
ATOM 759 C C . SER A 1 94 ? -12.419 -7.510 -7.727 1.00 78.94 94 SER A C 1
ATOM 761 O O . SER A 1 94 ? -13.493 -7.022 -7.370 1.00 78.94 94 SER A O 1
ATOM 763 N N . ILE A 1 95 ? -12.120 -8.791 -7.486 1.00 80.44 95 ILE A N 1
ATOM 764 C CA . ILE A 1 95 ? -13.026 -9.696 -6.764 1.00 80.44 95 ILE A CA 1
ATOM 765 C C . ILE A 1 95 ? -13.173 -9.259 -5.299 1.00 80.44 95 ILE A C 1
ATOM 767 O O . ILE A 1 95 ? -14.286 -9.257 -4.765 1.00 80.44 95 ILE A O 1
ATOM 771 N N . ALA A 1 96 ? -12.079 -8.847 -4.661 1.00 76.88 96 ALA A N 1
ATOM 772 C CA . ALA A 1 96 ? -12.069 -8.368 -3.283 1.00 76.88 96 ALA A CA 1
ATOM 773 C C . ALA A 1 96 ? -12.957 -7.140 -3.075 1.00 76.88 96 ALA A C 1
ATOM 775 O O . ALA A 1 96 ? -13.759 -7.098 -2.137 1.00 76.88 96 ALA A O 1
ATOM 776 N N . ASP A 1 97 ? -12.840 -6.162 -3.972 1.00 74.88 97 ASP A N 1
ATOM 777 C CA . ASP A 1 97 ? -13.604 -4.918 -3.931 1.00 74.88 97 ASP A CA 1
ATOM 778 C C . ASP A 1 97 ? -15.105 -5.216 -4.043 1.00 74.88 97 ASP A C 1
ATOM 780 O O . ASP A 1 97 ? -15.910 -4.725 -3.241 1.00 74.88 97 ASP A O 1
ATOM 784 N N . VAL A 1 98 ? -15.489 -6.116 -4.957 1.00 77.25 98 VAL A N 1
ATOM 785 C CA . VAL A 1 98 ? -16.883 -6.560 -5.122 1.00 77.25 98 VAL A CA 1
ATOM 786 C C . VAL A 1 98 ? -17.399 -7.277 -3.874 1.00 77.25 98 VAL A C 1
ATOM 788 O O . VAL A 1 98 ? -18.512 -6.997 -3.418 1.00 77.25 98 VAL A O 1
ATOM 791 N N . GLN A 1 99 ? -16.616 -8.186 -3.290 1.00 79.38 99 GLN A N 1
ATOM 792 C CA . GLN A 1 99 ? -17.004 -8.895 -2.067 1.00 79.38 99 GLN A CA 1
ATOM 793 C C . GLN A 1 99 ? -17.188 -7.932 -0.891 1.00 79.38 99 GLN A C 1
ATOM 795 O O . GLN A 1 99 ? -18.208 -7.981 -0.196 1.00 79.38 99 GLN A O 1
ATOM 800 N N . LYS A 1 100 ? -16.247 -7.000 -0.705 1.00 75.75 100 LYS A N 1
ATOM 801 C CA . LYS A 1 100 ? -16.302 -5.986 0.352 1.00 75.75 100 LYS A CA 1
ATOM 802 C C . LYS A 1 100 ? -17.496 -5.052 0.170 1.00 75.75 100 LYS A C 1
ATOM 804 O O . LYS A 1 100 ? -18.149 -4.694 1.151 1.00 75.75 100 LYS A O 1
ATOM 809 N N . PHE A 1 101 ? -17.812 -4.679 -1.068 1.00 74.50 101 PHE A N 1
ATOM 810 C CA . PHE A 1 101 ? -18.981 -3.865 -1.387 1.00 74.50 101 PHE A CA 1
ATOM 811 C C . PHE A 1 101 ? -20.297 -4.581 -1.068 1.00 74.50 101 PHE A C 1
ATOM 813 O O . PHE A 1 101 ? -21.172 -3.998 -0.423 1.00 74.50 101 PHE A O 1
ATOM 820 N N . ARG A 1 102 ? -20.429 -5.854 -1.462 1.00 77.56 102 ARG A N 1
ATOM 821 C CA . ARG A 1 102 ? -21.617 -6.673 -1.169 1.00 77.56 102 ARG A CA 1
ATOM 822 C C . ARG A 1 102 ? -21.817 -6.859 0.333 1.00 77.56 102 ARG A C 1
ATOM 824 O O . ARG A 1 102 ? -22.917 -6.616 0.818 1.00 77.56 102 ARG A O 1
ATOM 831 N N . TYR A 1 103 ? -20.752 -7.184 1.069 1.00 79.25 103 TYR A N 1
ATOM 832 C CA . TYR A 1 103 ? -20.795 -7.343 2.528 1.00 79.25 103 TYR A CA 1
ATOM 833 C C . TYR A 1 103 ? -21.245 -6.062 3.244 1.00 79.25 103 TYR A C 1
ATOM 835 O O . TYR A 1 103 ? -22.073 -6.091 4.150 1.00 79.25 103 TYR A O 1
ATOM 843 N N . LYS A 1 104 ? -20.743 -4.898 2.818 1.00 72.19 104 LYS A N 1
ATOM 844 C CA . LYS A 1 104 ? -21.167 -3.613 3.398 1.00 72.19 104 LYS A CA 1
ATOM 845 C C . LYS A 1 104 ? -22.610 -3.251 3.040 1.00 72.19 104 LYS A C 1
ATOM 847 O O . LYS A 1 104 ? -23.285 -2.603 3.834 1.00 72.19 104 LYS A O 1
ATOM 852 N N . SER A 1 105 ? -23.077 -3.666 1.865 1.00 76.81 105 SER A N 1
ATOM 853 C CA . SER A 1 105 ? -24.435 -3.380 1.393 1.00 76.81 105 SER A CA 1
ATOM 854 C C . SER A 1 105 ? -25.501 -4.270 2.041 1.00 76.81 105 SER A C 1
ATOM 856 O O . SER A 1 105 ? -26.668 -3.898 2.035 1.00 76.81 105 SER A O 1
ATOM 858 N N . SER A 1 106 ? -25.125 -5.411 2.630 1.00 80.25 106 SER A N 1
ATOM 859 C CA . SER A 1 106 ? -26.059 -6.360 3.254 1.00 80.25 106 SER A CA 1
ATOM 860 C C . SER A 1 106 ? -26.428 -6.030 4.708 1.00 80.25 106 SER A C 1
ATOM 862 O O . SER A 1 106 ? -27.061 -6.846 5.369 1.00 80.25 106 SER A O 1
ATOM 864 N N . GLY A 1 107 ? -26.009 -4.875 5.239 1.00 76.00 107 GLY A N 1
ATOM 865 C CA . GLY A 1 107 ? -26.288 -4.491 6.629 1.00 76.00 107 GLY A CA 1
ATOM 866 C C . GLY A 1 107 ? -25.481 -5.275 7.668 1.00 76.00 107 GLY A C 1
ATOM 867 O O . GLY A 1 107 ? -25.934 -5.439 8.797 1.00 76.00 107 GLY A O 1
ATOM 868 N N . ALA A 1 108 ? -24.300 -5.774 7.293 1.00 76.94 108 ALA A N 1
ATOM 869 C CA . ALA A 1 108 ? -23.476 -6.598 8.166 1.00 76.94 108 ALA A CA 1
ATOM 870 C C . ALA A 1 108 ? -23.096 -5.900 9.497 1.00 76.94 108 ALA A C 1
ATOM 872 O O . ALA A 1 108 ? -23.013 -4.664 9.546 1.00 76.94 108 ALA A O 1
ATOM 873 N N . PRO A 1 109 ? -22.825 -6.676 10.568 1.00 80.06 109 PRO A N 1
ATOM 874 C CA . PRO A 1 109 ? -22.498 -6.133 11.883 1.00 80.06 109 PRO A CA 1
ATOM 875 C C . PRO A 1 109 ? -21.298 -5.177 11.832 1.00 80.06 109 PRO A C 1
ATOM 877 O O . PRO A 1 109 ? -20.267 -5.474 11.224 1.00 80.06 109 PRO A O 1
ATOM 880 N N . LYS A 1 110 ? -21.441 -4.000 12.455 1.00 79.50 110 LYS A N 1
ATOM 881 C CA . LYS A 1 110 ? -20.422 -2.931 12.446 1.00 79.50 110 LYS A CA 1
ATOM 882 C C . LYS A 1 110 ? -19.361 -3.095 13.539 1.00 79.50 110 LYS A C 1
ATOM 884 O O . LYS A 1 110 ? -18.345 -2.407 13.497 1.00 79.50 110 LYS A O 1
ATOM 889 N N . ASP A 1 111 ? -19.610 -3.985 14.491 1.00 79.31 111 ASP A N 1
ATOM 890 C CA . ASP A 1 111 ? -18.790 -4.302 15.664 1.00 79.31 111 ASP A CA 1
ATOM 891 C C . ASP A 1 111 ? -17.676 -5.319 15.367 1.00 79.31 111 ASP A C 1
ATOM 893 O O . ASP A 1 111 ? -16.906 -5.681 16.258 1.00 79.31 111 ASP A O 1
ATOM 897 N N . ARG A 1 112 ? -17.572 -5.799 14.121 1.00 79.94 112 ARG A N 1
ATOM 898 C CA . ARG A 1 112 ? -16.550 -6.762 13.706 1.00 79.94 112 ARG A CA 1
ATOM 899 C C . ARG A 1 112 ? -15.741 -6.244 12.520 1.00 79.94 112 ARG A C 1
ATOM 901 O O . ARG A 1 112 ? -16.319 -5.743 11.550 1.00 79.94 112 ARG A O 1
ATOM 908 N N . PRO A 1 113 ? -14.405 -6.371 12.563 1.00 76.12 113 PRO A N 1
ATOM 909 C CA . PRO A 1 113 ? -13.571 -6.169 11.390 1.00 76.12 113 PRO A CA 1
ATOM 910 C C . PRO A 1 113 ? -13.952 -7.146 10.278 1.00 76.12 113 PRO A C 1
ATOM 912 O O . PRO A 1 113 ? -14.395 -8.265 10.527 1.00 76.12 113 PRO A O 1
ATOM 915 N N . ILE A 1 114 ? -13.765 -6.711 9.038 1.00 72.81 114 ILE A N 1
ATOM 916 C CA . ILE A 1 114 ? -14.028 -7.540 7.867 1.00 72.81 114 ILE A CA 1
ATOM 917 C C . ILE A 1 114 ? -12.842 -8.496 7.680 1.00 72.81 114 ILE A C 1
ATOM 919 O O . ILE A 1 114 ? -11.764 -8.056 7.287 1.00 72.81 114 ILE A O 1
ATOM 923 N N . ASP A 1 115 ? -13.041 -9.791 7.930 1.00 65.44 115 ASP A N 1
ATOM 924 C CA . ASP A 1 115 ? -11.998 -10.822 7.815 1.00 65.44 115 ASP A CA 1
ATOM 925 C C . ASP A 1 115 ? -11.874 -11.370 6.380 1.00 65.44 115 ASP A C 1
ATOM 927 O O . 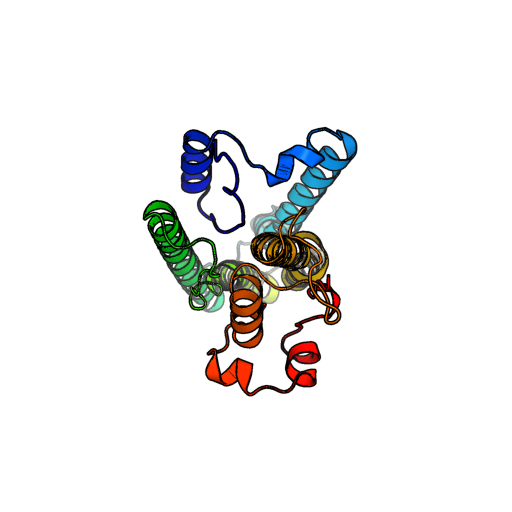ASP A 1 115 ? -12.126 -12.535 6.082 1.00 65.44 115 ASP A O 1
ATOM 931 N N . PHE A 1 116 ? -11.515 -10.488 5.447 1.00 61.91 116 PHE A N 1
ATOM 932 C CA . PHE A 1 116 ? -11.210 -10.841 4.056 1.00 61.91 116 PHE A CA 1
ATOM 933 C C . PHE A 1 116 ? -9.692 -10.812 3.826 1.00 61.91 116 PHE A C 1
ATOM 935 O O . PHE A 1 116 ? -9.180 -10.187 2.899 1.00 61.91 116 PHE A O 1
ATOM 942 N N . THR A 1 117 ? -8.958 -11.508 4.692 1.00 53.78 117 THR A N 1
ATOM 943 C CA . THR A 1 117 ? -7.485 -11.566 4.724 1.00 53.78 117 THR A CA 1
ATOM 944 C C . THR A 1 117 ? -6.841 -12.152 3.460 1.00 53.78 117 THR A C 1
ATOM 946 O O . THR A 1 117 ? -5.668 -11.909 3.189 1.00 53.78 117 THR A O 1
ATOM 949 N N . HIS A 1 118 ? -7.600 -12.860 2.620 1.00 52.84 118 HIS A N 1
ATOM 950 C CA . HIS A 1 118 ? -7.090 -13.489 1.396 1.00 52.84 118 HIS A CA 1
ATOM 951 C C . HIS A 1 118 ? -6.796 -12.509 0.249 1.00 52.84 118 HIS A C 1
ATOM 953 O O . HIS A 1 118 ? -6.092 -12.881 -0.696 1.00 52.84 118 HIS A O 1
ATOM 959 N N . TRP A 1 119 ? -7.305 -11.280 0.329 1.00 53.88 119 TRP A N 1
ATOM 960 C CA . TRP A 1 119 ? -7.356 -10.357 -0.804 1.00 53.88 119 TRP A CA 1
ATOM 961 C C . TRP A 1 119 ? -6.388 -9.172 -0.724 1.00 53.88 119 TRP A C 1
ATOM 963 O O . TRP A 1 119 ? -6.150 -8.508 -1.727 1.00 53.88 119 TRP A O 1
ATOM 973 N N . SER A 1 120 ? -5.736 -8.954 0.424 1.00 55.22 120 SER A N 1
ATOM 974 C CA . SER A 1 120 ? -4.713 -7.906 0.616 1.00 55.22 120 SER A CA 1
ATOM 975 C C . SER A 1 120 ? -3.482 -8.051 -0.297 1.00 55.22 120 SER A C 1
ATOM 977 O O . SER A 1 120 ? -2.649 -7.152 -0.390 1.00 55.22 120 SER A O 1
ATOM 979 N N . ARG A 1 121 ? -3.378 -9.183 -0.999 1.00 57.12 121 ARG A N 1
ATOM 980 C CA . ARG A 1 121 ? -2.270 -9.585 -1.876 1.00 57.12 121 ARG A CA 1
ATOM 981 C C . ARG A 1 121 ? -2.282 -8.925 -3.243 1.00 57.12 121 ARG A C 1
ATOM 983 O O . ARG A 1 121 ? -1.291 -8.954 -3.960 1.00 57.12 121 ARG A O 1
ATOM 990 N N . ALA A 1 122 ? -3.408 -8.370 -3.641 1.00 63.38 122 ALA A N 1
ATOM 991 C CA . ALA A 1 122 ? -3.639 -8.048 -5.031 1.00 63.38 122 ALA A CA 1
ATOM 992 C C . ALA A 1 122 ? -2.911 -6.777 -5.497 1.00 63.38 122 ALA A C 1
ATOM 994 O O . ALA A 1 122 ? -2.322 -6.746 -6.579 1.00 63.38 122 ALA A O 1
ATOM 995 N N . ARG A 1 123 ? -2.856 -5.759 -4.632 1.00 68.62 123 ARG A N 1
ATOM 996 C CA . ARG A 1 123 ? -2.156 -4.490 -4.894 1.00 68.62 123 ARG A CA 1
ATOM 997 C C . ARG A 1 123 ? -0.656 -4.661 -5.063 1.00 68.62 123 ARG A C 1
ATOM 999 O O . ARG A 1 123 ? -0.074 -4.088 -5.981 1.00 68.62 123 ARG A O 1
ATOM 1006 N N . ILE A 1 124 ? -0.043 -5.456 -4.186 1.00 71.56 124 ILE A N 1
ATOM 1007 C CA . ILE A 1 124 ? 1.395 -5.707 -4.249 1.00 71.56 124 ILE A CA 1
ATOM 1008 C C . ILE A 1 124 ? 1.720 -6.501 -5.522 1.00 71.56 124 ILE A C 1
ATOM 1010 O O . ILE A 1 124 ? 2.668 -6.151 -6.211 1.00 71.56 124 ILE A O 1
ATOM 1014 N N . LEU A 1 125 ? 0.882 -7.474 -5.911 1.00 75.75 125 LEU A N 1
ATOM 1015 C CA . LEU A 1 125 ? 1.050 -8.241 -7.151 1.00 75.75 125 LEU A CA 1
ATOM 1016 C C . LEU A 1 125 ? 0.937 -7.372 -8.407 1.00 75.75 125 LEU A C 1
ATOM 1018 O O . LEU A 1 125 ? 1.817 -7.451 -9.255 1.00 75.75 125 LEU A O 1
ATOM 1022 N N . CYS A 1 126 ? -0.071 -6.498 -8.516 1.00 78.69 126 CYS A N 1
ATOM 1023 C CA . CYS A 1 126 ? -0.175 -5.570 -9.653 1.00 78.69 126 CYS A CA 1
ATOM 1024 C C . CYS A 1 126 ? 1.127 -4.787 -9.835 1.00 78.69 126 CYS A C 1
ATOM 1026 O O . CYS A 1 126 ? 1.683 -4.665 -10.923 1.00 78.69 126 CYS A O 1
ATOM 1028 N N . TRP A 1 127 ? 1.644 -4.273 -8.732 1.00 75.12 127 TRP A N 1
ATOM 1029 C CA . TRP A 1 127 ? 2.834 -3.459 -8.769 1.00 75.12 127 TRP A CA 1
ATOM 1030 C C . TRP A 1 127 ? 4.114 -4.265 -9.041 1.00 75.12 127 TRP A C 1
ATOM 1032 O O . TRP A 1 127 ? 4.927 -3.832 -9.857 1.00 75.12 127 TRP A O 1
ATOM 1042 N N . TRP A 1 128 ? 4.262 -5.462 -8.459 1.00 79.38 128 TRP A N 1
ATOM 1043 C CA . TRP A 1 128 ? 5.351 -6.385 -8.803 1.00 79.38 128 TRP A CA 1
ATOM 1044 C C . TRP A 1 128 ? 5.315 -6.755 -10.283 1.00 79.38 128 TRP A C 1
ATOM 1046 O O . TRP A 1 128 ? 6.367 -6.776 -10.904 1.00 79.38 128 TRP A O 1
ATOM 1056 N N . GLY A 1 129 ? 4.132 -6.964 -10.868 1.00 83.69 129 GLY A N 1
ATOM 1057 C CA . GLY A 1 129 ? 3.979 -7.239 -12.297 1.00 83.69 129 GLY A CA 1
ATOM 1058 C C . GLY A 1 129 ? 4.514 -6.107 -13.180 1.00 83.69 129 GLY A C 1
ATOM 1059 O O . GLY A 1 129 ? 5.334 -6.357 -14.061 1.00 83.69 129 GLY A O 1
ATOM 1060 N N . ILE A 1 130 ? 4.136 -4.853 -12.894 1.00 80.62 130 ILE A N 1
ATOM 1061 C CA . ILE A 1 130 ? 4.643 -3.667 -13.621 1.00 80.62 130 ILE A CA 1
ATOM 1062 C C . ILE A 1 130 ? 6.156 -3.508 -13.443 1.00 80.62 130 ILE A C 1
ATOM 1064 O O . ILE A 1 130 ? 6.857 -3.167 -14.392 1.00 80.62 130 ILE A O 1
ATOM 1068 N N . TRP A 1 131 ? 6.676 -3.765 -12.244 1.00 82.06 131 TRP A N 1
ATOM 1069 C CA . TRP A 1 131 ? 8.116 -3.723 -12.011 1.00 82.06 131 TRP A CA 1
ATOM 1070 C C . TRP A 1 131 ? 8.854 -4.857 -12.736 1.00 82.06 131 TRP A C 1
ATOM 1072 O O . TRP A 1 131 ? 9.908 -4.630 -13.314 1.00 82.06 131 TRP A O 1
ATOM 1082 N N . THR A 1 132 ? 8.303 -6.072 -12.783 1.00 84.00 132 THR A N 1
ATOM 1083 C CA . THR A 1 132 ? 8.905 -7.187 -13.529 1.00 84.00 132 THR A CA 1
ATOM 1084 C C . THR A 1 132 ? 8.985 -6.886 -15.028 1.00 84.00 132 THR A C 1
ATOM 1086 O O . THR A 1 132 ? 10.002 -7.199 -15.647 1.00 84.00 132 THR A O 1
ATOM 1089 N N . LEU A 1 133 ? 7.989 -6.191 -15.592 1.00 80.81 133 LEU A N 1
ATOM 1090 C CA . LEU A 1 133 ? 8.013 -5.716 -16.984 1.00 80.81 133 LEU A CA 1
ATOM 1091 C C . LEU A 1 133 ? 9.189 -4.779 -17.290 1.00 80.81 133 LEU A C 1
ATOM 1093 O O . LEU A 1 133 ? 9.643 -4.713 -18.428 1.00 80.81 133 LEU A O 1
ATOM 1097 N N . SER A 1 134 ? 9.705 -4.046 -16.302 1.00 77.69 134 SER A N 1
ATOM 1098 C CA . SER A 1 134 ? 10.822 -3.129 -16.528 1.00 77.69 134 SER A CA 1
ATOM 1099 C C . SER A 1 134 ? 12.202 -3.779 -16.382 1.00 77.69 134 SER A C 1
ATOM 1101 O O . SER A 1 134 ? 13.202 -3.137 -16.711 1.00 77.69 134 SER A O 1
ATOM 1103 N N . ILE A 1 135 ? 12.290 -5.047 -15.955 1.00 81.00 135 ILE A N 1
ATOM 1104 C CA . ILE A 1 135 ? 13.566 -5.738 -15.698 1.00 81.00 135 ILE A CA 1
ATOM 1105 C C . ILE A 1 135 ? 14.321 -6.040 -16.995 1.00 81.00 135 ILE A C 1
ATOM 1107 O O . ILE A 1 135 ? 15.459 -5.591 -17.140 1.00 81.00 135 ILE A O 1
ATOM 1111 N N . ALA A 1 136 ? 13.718 -6.775 -17.939 1.00 78.44 136 ALA A N 1
ATOM 1112 C CA . ALA A 1 136 ? 14.366 -7.100 -19.215 1.00 78.44 136 ALA A CA 1
ATOM 1113 C C . ALA A 1 136 ? 14.886 -5.865 -19.956 1.00 78.44 136 ALA A C 1
ATOM 1115 O O . ALA A 1 136 ? 16.070 -5.851 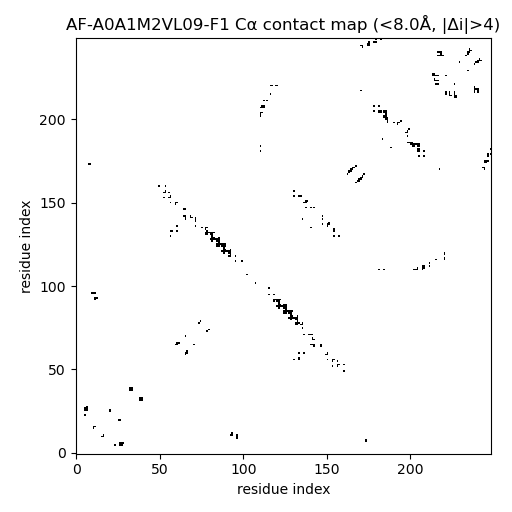-20.299 1.00 78.44 136 ALA A O 1
ATOM 1116 N N . PRO A 1 137 ? 14.083 -4.806 -20.172 1.00 70.62 137 PRO A N 1
ATOM 1117 C CA . PRO A 1 137 ? 14.584 -3.640 -20.882 1.00 70.62 137 PRO A CA 1
ATOM 1118 C C . PRO A 1 137 ? 15.656 -2.868 -20.102 1.00 70.62 137 PRO A C 1
ATOM 1120 O O . PRO A 1 137 ? 16.502 -2.231 -20.723 1.00 70.62 137 PRO A O 1
ATOM 1123 N N . SER A 1 138 ? 15.669 -2.934 -18.765 1.00 74.88 138 SER A N 1
ATOM 1124 C CA . SER A 1 138 ? 16.707 -2.283 -17.949 1.00 74.88 138 SER A CA 1
ATOM 1125 C C . SER A 1 138 ? 18.029 -3.058 -17.924 1.00 74.88 138 SER A C 1
ATOM 1127 O O . SER A 1 138 ? 19.097 -2.453 -17.826 1.00 74.88 138 SER A O 1
ATOM 1129 N N . LEU A 1 139 ? 17.981 -4.392 -18.006 1.00 73.69 139 LEU A N 1
ATOM 1130 C CA . LEU A 1 139 ? 19.174 -5.245 -17.981 1.00 73.69 139 LEU A CA 1
ATOM 1131 C C . LEU A 1 139 ? 19.780 -5.452 -19.371 1.00 73.69 139 LEU A C 1
ATOM 1133 O O . LEU A 1 139 ? 21.005 -5.473 -19.499 1.00 73.69 139 LEU A O 1
ATOM 1137 N N . HIS A 1 140 ? 18.932 -5.598 -20.391 1.00 69.31 140 HIS A N 1
ATOM 1138 C CA . HIS A 1 140 ? 19.327 -5.939 -21.762 1.00 69.31 140 HIS A CA 1
ATOM 1139 C C . HIS A 1 140 ? 19.188 -4.763 -22.741 1.00 69.31 140 HIS A C 1
ATOM 1141 O O . HIS A 1 140 ? 19.422 -4.928 -23.936 1.00 69.31 140 HIS A O 1
ATOM 1147 N N . GLY A 1 141 ? 18.809 -3.577 -22.255 1.00 64.50 141 GLY A N 1
ATOM 1148 C CA . GLY A 1 141 ? 18.663 -2.379 -23.074 1.00 64.50 141 GLY A CA 1
ATOM 1149 C C . GLY A 1 141 ? 19.973 -1.958 -23.740 1.00 64.50 141 GLY A C 1
ATOM 1150 O O . GLY A 1 141 ? 21.003 -1.773 -23.088 1.00 64.50 141 GLY A O 1
ATOM 1151 N N . THR A 1 142 ? 19.928 -1.763 -25.055 1.00 60.62 142 THR A N 1
ATOM 1152 C CA . THR A 1 142 ? 21.039 -1.247 -25.857 1.00 60.62 142 THR A CA 1
ATOM 1153 C C . THR A 1 142 ? 21.040 0.283 -25.802 1.00 60.62 142 THR A C 1
ATOM 1155 O O . THR A 1 142 ? 20.340 0.949 -26.561 1.00 60.62 142 THR A O 1
ATOM 1158 N N . GLY A 1 143 ? 21.802 0.872 -24.876 1.00 64.38 143 GLY A N 1
ATOM 1159 C CA . GLY A 1 143 ? 21.868 2.327 -24.690 1.00 64.38 143 GLY A CA 1
ATOM 1160 C C . GLY A 1 143 ? 23.233 2.829 -24.215 1.00 64.38 143 GLY A C 1
ATOM 1161 O O . GLY A 1 143 ? 24.074 2.055 -23.762 1.00 64.38 143 GLY A O 1
ATOM 1162 N N . SER A 1 144 ? 23.460 4.147 -24.305 1.00 67.62 144 SER A N 1
ATOM 1163 C CA . SER A 1 144 ? 24.650 4.799 -23.735 1.00 67.62 144 SER A CA 1
ATOM 1164 C C . SER A 1 144 ? 24.712 4.610 -22.214 1.00 67.62 144 SER A C 1
ATOM 1166 O O . SER A 1 144 ? 23.679 4.414 -21.573 1.00 67.62 144 SER A O 1
ATOM 1168 N N . GLY A 1 145 ? 25.904 4.731 -21.614 1.00 73.12 145 GLY A N 1
ATOM 1169 C CA . GLY A 1 145 ? 26.097 4.530 -20.167 1.00 73.12 145 GLY A CA 1
ATOM 1170 C C . GLY A 1 145 ? 25.116 5.321 -19.288 1.00 73.12 145 GLY A C 1
ATOM 1171 O O . GLY A 1 145 ? 24.580 4.782 -18.328 1.00 73.12 145 GLY A O 1
ATOM 1172 N N . SER A 1 146 ? 24.782 6.556 -19.674 1.00 75.25 146 SER A N 1
ATOM 1173 C CA . SER A 1 146 ? 23.775 7.391 -19.000 1.00 75.25 146 SER A CA 1
ATOM 1174 C C . SER A 1 146 ? 22.342 6.845 -19.083 1.00 75.25 146 SER A C 1
ATOM 1176 O O . SER A 1 146 ? 21.611 6.887 -18.095 1.00 75.25 146 SER A O 1
ATOM 1178 N N . THR A 1 147 ? 21.936 6.302 -20.234 1.00 71.31 147 THR A N 1
ATOM 1179 C CA . THR A 1 147 ? 20.607 5.711 -20.449 1.00 71.31 147 THR A CA 1
ATOM 1180 C C . THR A 1 147 ? 20.439 4.447 -19.615 1.00 71.31 147 THR A C 1
ATOM 1182 O O . THR A 1 147 ? 19.414 4.272 -18.960 1.00 71.31 147 THR A O 1
ATOM 1185 N N . ARG A 1 148 ? 21.481 3.610 -19.566 1.00 74.06 148 ARG A N 1
ATOM 1186 C CA . ARG A 1 148 ? 21.492 2.398 -18.744 1.00 74.06 148 ARG A CA 1
ATOM 1187 C C . ARG A 1 148 ? 21.415 2.727 -17.252 1.00 74.06 148 ARG A C 1
ATOM 1189 O O . ARG A 1 148 ? 20.628 2.116 -16.537 1.00 74.06 148 ARG A O 1
ATOM 1196 N N . SER A 1 149 ? 22.161 3.731 -16.789 1.00 78.62 149 SER A N 1
ATOM 1197 C CA . SER A 1 149 ? 22.077 4.205 -15.401 1.00 78.62 149 SER A CA 1
ATOM 1198 C C . SER A 1 149 ? 20.687 4.739 -15.047 1.00 78.62 149 SER A C 1
ATOM 1200 O O . SER A 1 149 ? 20.187 4.455 -13.960 1.00 78.62 149 SER A O 1
ATOM 1202 N N . ALA A 1 150 ? 20.029 5.460 -15.963 1.00 78.56 150 ALA A N 1
ATOM 1203 C CA . ALA A 1 150 ? 18.662 5.936 -15.757 1.00 78.56 150 ALA A CA 1
ATOM 1204 C C . ALA A 1 150 ? 17.661 4.774 -15.648 1.00 78.56 150 ALA A C 1
ATOM 1206 O O . ALA A 1 150 ? 16.856 4.757 -14.719 1.00 78.56 150 ALA A O 1
ATOM 1207 N N . GLN A 1 151 ? 17.747 3.777 -16.537 1.00 76.56 151 GLN A N 1
ATOM 1208 C CA . GLN A 1 151 ? 16.902 2.577 -16.504 1.00 76.56 151 GLN A CA 1
ATOM 1209 C C . GLN A 1 151 ? 17.092 1.781 -15.205 1.00 76.56 151 GLN A C 1
ATOM 1211 O O . GLN A 1 151 ? 16.111 1.474 -14.527 1.00 76.56 151 GLN A O 1
ATOM 1216 N N . LEU A 1 152 ? 18.341 1.543 -14.790 1.00 79.44 152 LEU A N 1
ATOM 1217 C CA . LEU A 1 152 ? 18.652 0.887 -13.516 1.00 79.44 152 LEU A CA 1
ATOM 1218 C C . LEU A 1 152 ? 18.133 1.681 -12.309 1.00 79.44 152 LEU A C 1
ATOM 1220 O O . LEU A 1 152 ? 17.605 1.089 -11.371 1.00 79.44 152 LEU A O 1
ATOM 1224 N N . GLY A 1 153 ? 18.206 3.015 -12.345 1.00 79.56 153 GLY A N 1
ATOM 1225 C CA . GLY A 1 153 ? 17.644 3.872 -11.299 1.00 79.56 153 GLY A CA 1
ATOM 1226 C C . GLY A 1 153 ? 16.132 3.696 -11.124 1.00 79.56 153 GLY A C 1
ATOM 1227 O O . GLY A 1 153 ? 15.629 3.724 -10.001 1.00 79.56 153 GLY A O 1
ATOM 1228 N N . THR A 1 154 ? 15.393 3.430 -12.206 1.00 77.06 154 THR A N 1
ATOM 1229 C CA . THR A 1 154 ? 13.939 3.201 -12.123 1.00 77.06 154 THR A CA 1
ATOM 1230 C C . THR A 1 154 ? 13.564 1.909 -11.385 1.00 77.06 154 THR A C 1
ATOM 1232 O O . THR A 1 154 ? 12.477 1.828 -10.802 1.00 77.06 154 THR A O 1
ATOM 1235 N N . LEU A 1 155 ? 14.480 0.931 -11.310 1.00 77.62 155 LEU A N 1
ATOM 1236 C CA . LEU A 1 155 ? 14.292 -0.315 -10.557 1.00 77.62 155 LEU A CA 1
ATOM 1237 C C . LEU A 1 155 ? 14.294 -0.109 -9.038 1.00 77.62 155 LEU A C 1
ATOM 1239 O O . LEU A 1 155 ? 13.982 -1.054 -8.321 1.00 77.62 155 LEU A O 1
ATOM 1243 N N . VAL A 1 156 ? 14.615 1.098 -8.555 1.00 79.75 156 VAL A N 1
ATOM 1244 C CA . VAL A 1 156 ? 14.556 1.498 -7.136 1.00 79.75 156 VAL A CA 1
ATOM 1245 C C . VAL A 1 156 ? 13.171 2.038 -6.748 1.00 79.75 156 VAL A C 1
ATOM 1247 O O . VAL A 1 156 ? 12.841 2.101 -5.561 1.00 79.75 156 VAL A O 1
ATOM 1250 N N . SER A 1 157 ? 12.308 2.351 -7.727 1.00 77.31 157 SER A N 1
ATOM 1251 C CA . SER A 1 157 ? 10.917 2.771 -7.477 1.00 77.31 157 SER A CA 1
ATOM 1252 C C . SER A 1 157 ? 10.131 1.818 -6.555 1.00 77.31 157 SER A C 1
ATOM 1254 O O . SER A 1 157 ? 9.260 2.304 -5.812 1.00 77.31 157 SER A O 1
ATOM 1256 N N . PRO A 1 158 ? 10.487 0.511 -6.466 1.00 73.88 158 PRO A N 1
ATOM 1257 C CA . PRO A 1 158 ? 9.945 -0.380 -5.481 1.00 73.88 158 PRO A CA 1
ATOM 1258 C C . PRO A 1 158 ? 10.079 0.063 -4.035 1.00 73.88 158 PRO A C 1
ATOM 1260 O O . PRO A 1 158 ? 9.111 0.158 -3.277 1.00 73.88 158 PRO A O 1
ATOM 1263 N N . LEU A 1 159 ? 11.316 0.374 -3.673 1.00 77.31 159 LEU A N 1
ATOM 1264 C CA . LEU A 1 159 ? 11.682 0.756 -2.322 1.00 77.31 159 LEU A CA 1
ATOM 1265 C C . LEU A 1 159 ? 11.017 2.075 -1.943 1.00 77.31 159 LEU A C 1
ATOM 1267 O O . LEU A 1 159 ? 10.492 2.192 -0.840 1.00 77.31 159 LEU A O 1
ATOM 1271 N N . PHE A 1 160 ? 10.948 3.028 -2.878 1.00 81.88 160 PHE A N 1
ATOM 1272 C CA . PHE A 1 160 ? 10.254 4.295 -2.654 1.00 81.88 160 PHE A CA 1
ATOM 1273 C C . PHE A 1 160 ? 8.772 4.091 -2.310 1.00 81.88 160 PHE A C 1
ATOM 1275 O O . PHE A 1 160 ? 8.290 4.618 -1.308 1.00 81.88 160 PHE A O 1
ATOM 1282 N N . THR A 1 161 ? 8.053 3.286 -3.098 1.00 77.56 161 THR A N 1
ATOM 1283 C CA . THR A 1 161 ? 6.630 3.014 -2.833 1.00 77.56 161 THR A CA 1
ATOM 1284 C C . THR A 1 161 ? 6.449 2.264 -1.520 1.00 77.56 161 THR A C 1
ATOM 1286 O O . THR A 1 161 ? 5.529 2.571 -0.766 1.00 77.56 161 THR A O 1
ATOM 1289 N N . MET A 1 162 ? 7.330 1.306 -1.218 1.00 76.12 162 MET A N 1
ATOM 1290 C CA . MET A 1 162 ? 7.260 0.555 0.031 1.00 76.12 162 MET A CA 1
ATOM 1291 C C . MET A 1 162 ? 7.449 1.487 1.235 1.00 76.12 162 MET A C 1
ATOM 1293 O O . MET A 1 162 ? 6.620 1.486 2.137 1.00 76.12 162 MET A O 1
ATOM 1297 N N . ILE A 1 163 ? 8.463 2.357 1.213 1.00 80.81 163 ILE A N 1
ATOM 1298 C CA . ILE A 1 163 ? 8.702 3.359 2.263 1.00 80.81 163 ILE A CA 1
ATOM 1299 C C . ILE A 1 163 ? 7.488 4.287 2.409 1.00 80.81 163 ILE A C 1
ATOM 1301 O O . ILE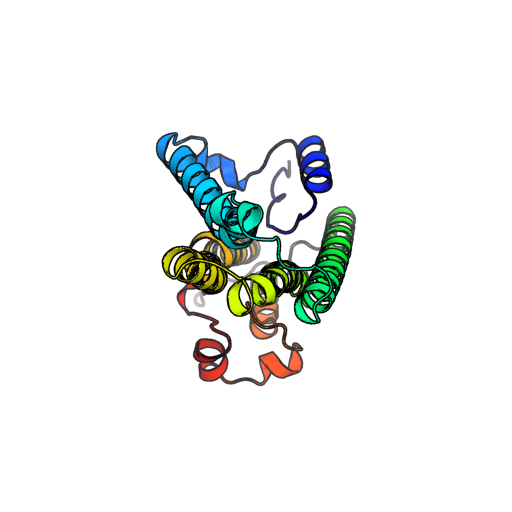 A 1 163 ? 7.006 4.516 3.518 1.00 80.81 163 ILE A O 1
ATOM 1305 N N . LEU A 1 164 ? 6.943 4.786 1.299 1.00 79.19 164 LEU A N 1
ATOM 1306 C CA . LEU A 1 164 ? 5.791 5.683 1.332 1.00 79.19 164 LEU A CA 1
ATOM 1307 C C . LEU A 1 164 ? 4.547 5.012 1.937 1.00 79.19 164 LEU A C 1
ATOM 1309 O O . LEU A 1 164 ? 3.851 5.630 2.745 1.00 79.19 164 LEU A O 1
ATOM 1313 N N . LEU A 1 165 ? 4.275 3.753 1.583 1.00 75.69 165 LEU A N 1
ATOM 1314 C CA . LEU A 1 165 ? 3.144 2.994 2.119 1.00 75.69 165 LEU A CA 1
ATOM 1315 C C . LEU A 1 165 ? 3.347 2.622 3.592 1.00 75.69 165 LEU A C 1
ATOM 1317 O O . LEU A 1 165 ? 2.397 2.686 4.371 1.00 75.69 165 LEU A O 1
ATOM 1321 N N . LEU A 1 166 ? 4.567 2.265 3.988 1.00 77.00 166 LEU A N 1
ATOM 1322 C CA . LEU A 1 166 ? 4.879 1.854 5.355 1.00 77.00 166 LEU A CA 1
ATOM 1323 C C . LEU A 1 166 ? 4.902 3.017 6.338 1.00 77.00 166 LEU A C 1
ATOM 1325 O O . LEU A 1 166 ? 4.456 2.852 7.471 1.00 77.00 166 LEU A O 1
ATOM 1329 N N . PHE A 1 167 ? 5.413 4.176 5.931 1.00 77.56 167 PHE A N 1
ATOM 1330 C CA . PHE A 1 167 ? 5.694 5.276 6.855 1.00 77.56 167 PHE A CA 1
ATOM 1331 C C . PHE A 1 167 ? 4.838 6.516 6.613 1.00 77.56 167 PHE A C 1
ATOM 1333 O O . PHE A 1 167 ? 4.563 7.255 7.555 1.00 77.56 167 PHE A O 1
ATOM 1340 N N . GLY A 1 168 ? 4.416 6.748 5.372 1.00 71.19 168 GLY A N 1
ATOM 1341 C CA . GLY A 1 168 ? 3.681 7.945 4.984 1.00 71.19 168 GLY A CA 1
ATOM 1342 C C . GLY A 1 168 ? 2.175 7.719 4.941 1.00 71.19 168 GLY A C 1
ATOM 1343 O O . GLY A 1 168 ? 1.456 7.950 5.910 1.00 71.19 168 GLY A O 1
ATOM 1344 N N . SER A 1 169 ? 1.683 7.322 3.771 1.00 68.25 169 SER A N 1
ATOM 1345 C CA . SER A 1 169 ? 0.269 7.441 3.401 1.00 68.25 169 SER A CA 1
ATOM 1346 C C . SER A 1 169 ? -0.525 6.138 3.466 1.00 68.25 169 SER A C 1
ATOM 1348 O O . SER A 1 169 ? -1.744 6.182 3.285 1.00 68.25 169 SER A O 1
ATOM 1350 N N . GLY A 1 170 ? 0.134 5.000 3.704 1.00 70.50 170 GLY A N 1
ATOM 1351 C CA . GLY A 1 170 ? -0.489 3.677 3.656 1.00 70.50 170 GLY A CA 1
ATOM 1352 C C . GLY A 1 170 ? -0.960 3.167 5.018 1.00 70.50 170 GLY A C 1
ATOM 1353 O O . GLY A 1 170 ? -2.113 3.354 5.397 1.00 70.50 170 GLY A O 1
ATOM 1354 N N . VAL A 1 171 ? -0.080 2.467 5.735 1.00 75.25 171 VAL A N 1
ATOM 1355 C CA . VAL A 1 171 ? -0.438 1.710 6.946 1.00 75.25 171 VAL A CA 1
ATOM 1356 C C . VAL A 1 171 ? -0.813 2.621 8.124 1.00 75.25 171 VAL A C 1
ATOM 1358 O O . VAL A 1 171 ? -1.897 2.436 8.683 1.00 75.25 171 VAL A O 1
ATOM 1361 N N . PRO A 1 172 ? -0.018 3.640 8.511 1.00 74.75 172 PRO A N 1
ATOM 1362 C CA . PRO A 1 172 ? -0.313 4.427 9.716 1.00 74.75 172 PRO A CA 1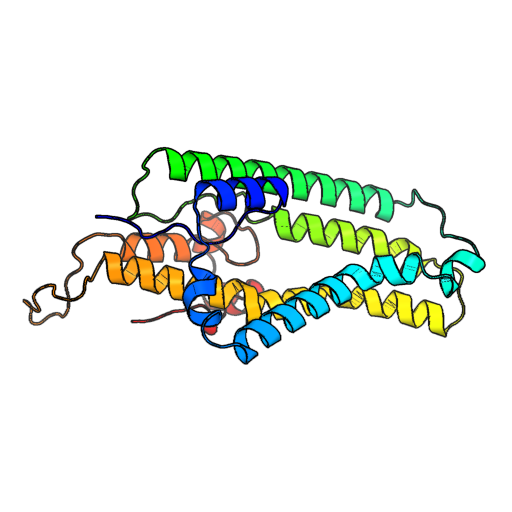
ATOM 1363 C C . PRO A 1 172 ? -1.642 5.190 9.638 1.00 74.75 172 PRO A C 1
ATOM 1365 O O . PRO A 1 172 ? -2.375 5.288 10.624 1.00 74.75 172 PRO A O 1
ATOM 1368 N N . THR A 1 173 ? -1.958 5.725 8.460 1.00 72.94 173 THR A N 1
ATOM 1369 C CA . THR A 1 173 ? -3.186 6.480 8.167 1.00 72.94 173 THR A CA 1
ATOM 1370 C C . THR A 1 173 ? -4.419 5.573 8.097 1.00 72.94 173 THR A C 1
ATOM 1372 O O . THR A 1 173 ? -5.532 6.010 8.405 1.00 72.94 173 THR A O 1
ATOM 1375 N N . ALA A 1 174 ? -4.250 4.298 7.735 1.00 73.31 174 ALA A N 1
ATOM 1376 C CA . ALA A 1 174 ? -5.326 3.316 7.709 1.00 73.31 174 ALA A CA 1
ATOM 1377 C C . ALA A 1 174 ? -5.611 2.731 9.103 1.00 73.31 174 ALA A C 1
ATOM 1379 O O . ALA A 1 174 ? -6.765 2.780 9.551 1.00 73.31 174 ALA A O 1
ATOM 1380 N N . GLU A 1 175 ? -4.576 2.250 9.796 1.00 78.94 175 GLU A N 1
ATOM 1381 C CA . GLU A 1 175 ? -4.687 1.465 11.032 1.00 78.94 175 GLU A CA 1
ATOM 1382 C C . GLU A 1 175 ? -5.095 2.313 12.241 1.00 78.94 175 GLU A C 1
ATOM 1384 O O . GLU A 1 175 ? -6.053 1.975 12.940 1.00 78.94 175 GLU A O 1
ATOM 1389 N N . LYS A 1 176 ? -4.456 3.472 12.467 1.00 81.06 176 LYS A N 1
ATOM 1390 C CA . LYS A 1 176 ? -4.726 4.280 13.672 1.00 81.06 176 LYS A CA 1
ATOM 1391 C C . LYS A 1 176 ? -6.186 4.725 13.785 1.00 81.06 176 LYS A C 1
ATOM 1393 O O . LYS A 1 176 ? -6.798 4.470 14.823 1.00 81.06 176 LYS A O 1
ATOM 1398 N N . PRO A 1 177 ? -6.816 5.312 12.748 1.00 81.69 177 PRO A N 1
ATOM 1399 C CA . PRO A 1 177 ? -8.205 5.723 12.894 1.00 81.69 177 PRO A CA 1
ATOM 1400 C C . PRO A 1 177 ? -9.176 4.530 12.839 1.00 81.69 177 PRO A C 1
ATOM 1402 O O . PRO A 1 177 ? -10.334 4.674 13.212 1.00 81.69 177 PRO A O 1
ATOM 1405 N N . ALA A 1 178 ? -8.749 3.352 12.353 1.00 81.81 178 ALA A N 1
ATOM 1406 C CA . ALA A 1 178 ? -9.560 2.137 12.451 1.00 81.81 178 ALA A CA 1
ATOM 1407 C C . ALA A 1 178 ? -9.604 1.652 13.907 1.00 81.81 178 ALA A C 1
ATOM 1409 O O . ALA A 1 178 ? -10.693 1.449 14.440 1.00 81.81 178 ALA A O 1
ATOM 1410 N N . ALA A 1 179 ? -8.449 1.593 14.574 1.00 85.50 179 ALA A N 1
ATOM 1411 C CA . ALA A 1 179 ? -8.355 1.290 15.998 1.00 85.50 179 ALA A CA 1
ATOM 1412 C C . ALA A 1 179 ? -9.190 2.264 16.848 1.00 85.50 179 ALA A C 1
ATOM 1414 O O . ALA A 1 179 ? -10.040 1.832 17.624 1.00 85.50 179 ALA A O 1
ATOM 1415 N N . GLN A 1 180 ? -9.042 3.574 16.624 1.00 86.00 180 GLN A N 1
ATOM 1416 C CA . GLN A 1 180 ? -9.829 4.602 17.319 1.00 86.00 180 GLN A CA 1
ATOM 1417 C C . GLN A 1 180 ? -11.339 4.427 17.124 1.00 86.00 180 GLN A C 1
ATOM 1419 O O . GLN A 1 180 ? -12.111 4.613 18.061 1.00 86.00 180 GLN A O 1
ATOM 1424 N N . LYS A 1 181 ? -11.778 4.057 15.915 1.00 85.81 181 LYS A N 1
ATOM 1425 C CA . LYS A 1 181 ? -13.191 3.801 15.625 1.00 85.81 181 LYS A CA 1
ATOM 1426 C C . LYS A 1 181 ? -13.733 2.627 16.443 1.00 85.81 181 LYS A C 1
ATOM 1428 O O . LYS A 1 181 ? -14.785 2.773 17.058 1.00 85.81 181 LYS A O 1
ATOM 1433 N N . PHE A 1 182 ? -13.043 1.485 16.453 1.00 86.56 182 PHE A N 1
ATOM 1434 C CA . PHE A 1 182 ? -13.484 0.307 17.214 1.00 86.56 182 PHE A CA 1
ATOM 1435 C C . PHE A 1 182 ? -13.429 0.542 18.728 1.00 86.56 182 PHE A C 1
ATOM 1437 O O . PHE A 1 182 ? -14.304 0.070 19.455 1.00 86.56 182 PHE A O 1
ATOM 1444 N N . TYR A 1 183 ? -12.459 1.332 19.194 1.00 86.50 183 TYR A N 1
ATOM 1445 C CA . TYR A 1 183 ? -12.398 1.759 20.587 1.00 86.50 183 TYR A CA 1
ATOM 1446 C C . TYR A 1 183 ? -13.591 2.637 20.968 1.00 86.50 183 TYR A C 1
ATOM 1448 O O . TYR A 1 183 ? -14.307 2.301 21.903 1.00 86.50 183 TYR A O 1
ATOM 1456 N N . LYS A 1 184 ? -13.884 3.698 20.203 1.00 87.00 184 LYS A N 1
ATOM 1457 C CA . LYS A 1 184 ? -15.048 4.571 20.449 1.00 87.00 184 LYS A CA 1
ATOM 1458 C C . LYS A 1 184 ? -16.387 3.838 20.349 1.00 87.0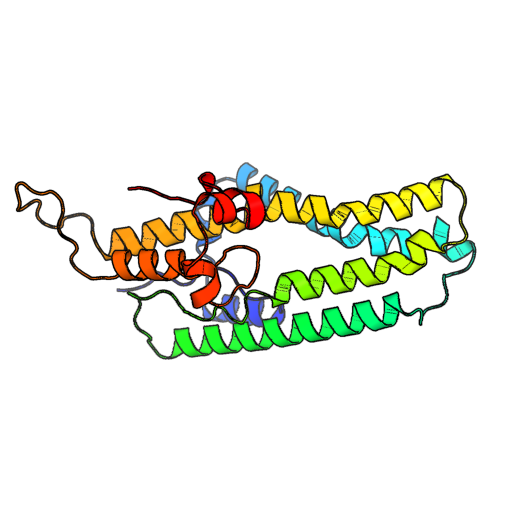0 184 LYS A C 1
ATOM 1460 O O . LYS A 1 184 ? -17.333 4.220 21.019 1.00 87.00 184 LYS A O 1
ATOM 1465 N N . MET A 1 185 ? -16.476 2.789 19.527 1.00 85.44 185 MET A N 1
ATOM 1466 C CA . MET A 1 185 ? -17.658 1.919 19.502 1.00 85.44 185 MET A CA 1
ATOM 1467 C C . MET A 1 185 ? -17.835 1.137 20.802 1.00 85.44 185 MET A C 1
ATOM 1469 O O . MET A 1 185 ? -18.970 0.889 21.183 1.00 85.44 185 MET A O 1
ATOM 1473 N N . SER A 1 186 ? -16.742 0.739 21.456 1.00 86.19 186 SER A N 1
ATOM 1474 C CA . SER A 1 186 ? -16.795 -0.024 22.713 1.00 86.19 186 SER A CA 1
ATOM 1475 C C . SER A 1 186 ? -16.900 0.877 23.939 1.00 86.19 186 SER A C 1
ATOM 1477 O O . SER A 1 186 ? -17.452 0.461 24.949 1.00 86.19 186 SER A O 1
ATOM 1479 N N . TYR A 1 187 ? -16.371 2.097 23.842 1.00 84.75 187 TYR A N 1
ATOM 1480 C CA . TYR A 1 187 ? -16.320 3.094 24.906 1.00 84.75 187 TYR A CA 1
ATOM 1481 C C . TYR A 1 187 ? -16.828 4.446 24.387 1.00 84.75 187 TYR A C 1
ATOM 1483 O O . TYR A 1 187 ? -16.016 5.341 24.124 1.00 84.75 187 TYR A O 1
ATOM 1491 N N . PRO A 1 188 ? -18.143 4.603 24.176 1.00 81.50 188 PRO A N 1
ATOM 1492 C CA . PRO A 1 188 ? -18.697 5.875 23.741 1.00 81.50 188 PRO A CA 1
ATOM 1493 C C . PRO A 1 188 ? -18.539 6.959 24.816 1.00 81.50 188 PRO A C 1
ATOM 1495 O O . PRO A 1 188 ? -18.519 6.696 26.022 1.00 81.50 188 PRO A O 1
ATOM 1498 N N . ASP A 1 189 ? -18.400 8.202 24.358 1.00 72.44 189 ASP A N 1
ATOM 1499 C CA . ASP A 1 189 ? -18.249 9.368 25.225 1.00 72.44 189 ASP A CA 1
ATOM 1500 C C . ASP A 1 189 ? -19.555 9.584 26.015 1.00 72.44 189 ASP A C 1
ATOM 1502 O O . ASP A 1 189 ? -20.605 9.838 25.426 1.00 72.44 189 ASP A O 1
ATOM 1506 N N . GLY A 1 190 ? -19.496 9.443 27.346 1.00 64.12 190 GLY A N 1
ATOM 1507 C CA . GLY A 1 190 ? -20.652 9.564 28.248 1.00 64.12 190 GLY A CA 1
ATOM 1508 C C . GLY A 1 190 ? -21.089 8.270 28.949 1.00 64.12 190 GLY A C 1
ATOM 1509 O O . GLY A 1 190 ? -21.975 8.332 29.798 1.00 64.12 190 GLY A O 1
ATOM 1510 N N . ALA A 1 191 ? -20.468 7.121 28.653 1.00 59.31 191 ALA A N 1
ATOM 1511 C CA . ALA A 1 191 ? -20.692 5.891 29.414 1.00 59.31 191 ALA A CA 1
ATOM 1512 C C . ALA A 1 191 ? -20.284 6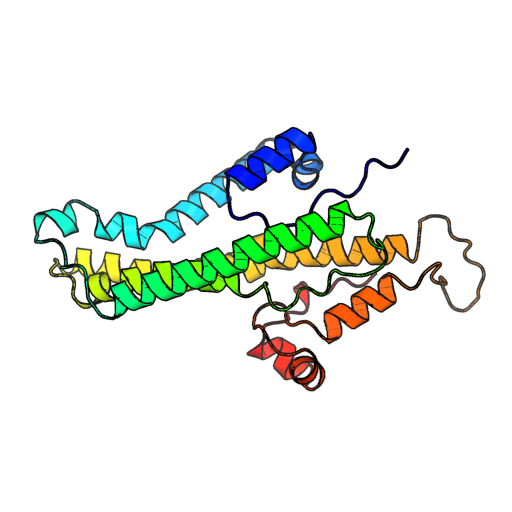.093 30.887 1.00 59.31 191 ALA A C 1
ATOM 1514 O O . ALA A 1 191 ? -19.160 6.528 31.166 1.00 59.31 191 ALA A O 1
ATOM 1515 N N . ALA A 1 192 ? -21.208 5.815 31.815 1.00 52.06 192 ALA A N 1
ATOM 1516 C CA . ALA A 1 192 ? -21.028 6.044 33.245 1.00 52.06 192 ALA A CA 1
ATOM 1517 C C . ALA A 1 192 ? -19.727 5.404 33.749 1.00 52.06 192 ALA A C 1
ATOM 1519 O O . ALA A 1 192 ? -19.417 4.244 33.465 1.00 52.06 192 ALA A O 1
ATOM 1520 N N . GLN A 1 193 ? -18.952 6.183 34.500 1.00 53.28 193 GLN A N 1
ATOM 1521 C CA . GLN A 1 193 ? -17.671 5.790 35.083 1.00 53.28 193 GLN A CA 1
ATOM 1522 C C . GLN A 1 193 ? -17.897 4.929 36.343 1.00 53.28 193 GLN A C 1
ATOM 1524 O O . GLN A 1 193 ? -17.281 5.138 37.380 1.00 53.28 193 GLN A O 1
ATOM 1529 N N . ASP A 1 194 ? -18.804 3.959 36.265 1.00 50.88 194 ASP A N 1
ATOM 1530 C CA . ASP A 1 194 ? -19.290 3.207 37.421 1.00 50.88 194 ASP A CA 1
ATOM 1531 C C . ASP A 1 194 ? -18.479 1.924 37.622 1.00 50.88 194 ASP A C 1
ATOM 1533 O O . ASP A 1 194 ? -18.984 0.817 37.448 1.00 50.88 194 ASP A O 1
ATOM 1537 N N . SER A 1 195 ? -17.193 2.056 37.965 1.00 49.09 195 SER A N 1
ATOM 1538 C CA . SER A 1 195 ? -16.474 1.025 38.733 1.00 49.09 195 SER A CA 1
ATOM 1539 C C . SER A 1 195 ? -15.044 1.441 39.083 1.00 49.09 195 SER A C 1
ATOM 1541 O O . SER A 1 195 ? -14.331 2.014 38.261 1.00 49.09 195 SER A O 1
ATOM 1543 N N . ALA A 1 196 ? -14.588 1.038 40.273 1.00 51.19 196 ALA A N 1
ATOM 1544 C CA . ALA A 1 196 ? -13.213 1.177 40.772 1.00 51.19 196 ALA A CA 1
ATOM 1545 C C . ALA A 1 196 ? -12.130 0.463 39.915 1.00 51.19 196 ALA A C 1
ATOM 1547 O O . ALA A 1 196 ? -10.951 0.519 40.246 1.00 51.19 196 ALA A O 1
ATOM 1548 N N . GLU A 1 197 ? -12.518 -0.175 38.803 1.00 55.38 197 GLU A N 1
ATOM 1549 C CA . GLU A 1 197 ? -11.679 -0.961 37.882 1.00 55.38 197 GLU A CA 1
ATOM 1550 C C . GLU A 1 197 ? -11.524 -0.323 36.481 1.00 55.38 197 GLU A C 1
ATOM 1552 O O . GLU A 1 197 ? -10.960 -0.932 35.574 1.00 55.38 197 GLU A O 1
ATOM 1557 N N . GLY A 1 198 ? -11.983 0.918 36.280 1.00 62.62 198 GLY A N 1
ATOM 1558 C CA . GLY A 1 198 ? -11.878 1.631 34.999 1.00 62.62 198 GLY A CA 1
ATOM 1559 C C . GLY A 1 198 ? -13.127 1.516 34.111 1.00 62.62 198 GLY A C 1
ATOM 1560 O O . GLY A 1 198 ? -14.168 1.008 34.528 1.00 62.62 198 GLY A O 1
ATOM 1561 N N . ARG A 1 199 ? -13.055 2.055 32.881 1.00 70.31 199 ARG A N 1
ATOM 1562 C CA . ARG A 1 199 ? -14.179 2.057 31.919 1.00 70.31 199 ARG A CA 1
ATOM 1563 C C . ARG A 1 199 ? -14.523 0.624 31.488 1.00 70.31 199 ARG A C 1
ATOM 1565 O O . ARG A 1 199 ? -13.652 -0.087 30.986 1.00 70.31 199 ARG A O 1
ATOM 1572 N N . ARG A 1 200 ? -15.795 0.223 31.604 1.00 75.12 200 ARG A N 1
ATOM 1573 C CA . ARG A 1 200 ? -16.309 -1.052 31.069 1.00 75.12 200 ARG A CA 1
ATOM 1574 C C . ARG A 1 200 ? -16.742 -0.899 29.605 1.00 75.12 200 ARG A C 1
ATOM 1576 O O . ARG A 1 200 ? -17.318 0.132 29.266 1.00 75.12 200 ARG A O 1
ATOM 1583 N N . PRO A 1 201 ? -16.453 -1.879 28.731 1.00 82.56 201 PRO A N 1
ATOM 1584 C CA . PRO A 1 201 ? -16.874 -1.822 27.337 1.00 82.56 201 PRO A CA 1
ATOM 1585 C C . PRO A 1 201 ? -18.374 -2.130 27.206 1.00 82.56 201 PRO A C 1
ATOM 1587 O O . PRO A 1 201 ? -18.857 -3.102 27.782 1.00 82.56 201 PRO A O 1
ATOM 1590 N N . GLU A 1 202 ? -19.101 -1.350 26.406 1.00 83.62 202 GLU A N 1
ATOM 1591 C CA . GLU A 1 202 ? -20.522 -1.591 26.095 1.00 83.62 202 GLU A CA 1
ATOM 1592 C C . GLU A 1 202 ? -20.726 -2.754 25.115 1.00 83.62 202 GLU A C 1
ATOM 1594 O O . GLU A 1 202 ? -21.780 -3.387 25.080 1.00 83.62 202 GLU A O 1
ATOM 1599 N N . ASN A 1 203 ? -19.718 -3.041 24.289 1.00 85.56 203 ASN A N 1
ATOM 1600 C CA . ASN A 1 203 ? -19.737 -4.134 23.326 1.00 85.56 203 ASN A CA 1
ATOM 1601 C C . ASN A 1 203 ? -18.334 -4.711 23.097 1.00 85.56 203 ASN A C 1
ATOM 1603 O O . ASN A 1 203 ? -17.319 -4.162 23.522 1.00 85.56 203 ASN A O 1
ATOM 1607 N N . ALA A 1 204 ? -18.274 -5.837 22.386 1.00 88.31 204 ALA A N 1
ATOM 1608 C CA . ALA A 1 204 ? -17.031 -6.548 22.106 1.00 88.31 204 ALA A CA 1
ATOM 1609 C C . ALA A 1 204 ? -16.217 -5.957 20.934 1.00 88.31 204 ALA A C 1
ATOM 1611 O O . ALA A 1 204 ? -15.276 -6.602 20.475 1.00 88.31 204 ALA A O 1
ATOM 1612 N N . ALA A 1 205 ? -16.547 -4.768 20.411 1.00 87.62 205 ALA A N 1
ATOM 1613 C CA . ALA A 1 205 ? -15.978 -4.289 19.149 1.00 87.62 205 ALA A CA 1
ATOM 1614 C C . ALA A 1 205 ? -14.451 -4.091 19.209 1.00 87.62 205 ALA A C 1
ATOM 1616 O O . ALA A 1 205 ? -13.729 -4.456 18.278 1.00 87.62 205 ALA A O 1
ATOM 1617 N N . TRP A 1 206 ? -13.939 -3.578 20.328 1.00 88.56 206 TRP A N 1
ATOM 1618 C CA . TRP A 1 206 ? -12.511 -3.398 20.575 1.00 88.56 206 TRP A CA 1
ATOM 1619 C C . TRP A 1 206 ? -11.796 -4.739 20.742 1.00 88.56 206 TRP A C 1
ATOM 1621 O O . TRP A 1 206 ? -10.751 -4.952 20.128 1.00 88.56 206 TRP A O 1
ATOM 1631 N N . ALA A 1 207 ? -12.395 -5.681 21.475 1.00 87.88 207 ALA A N 1
ATOM 1632 C CA . ALA A 1 207 ? -11.860 -7.034 21.628 1.00 87.88 207 ALA A CA 1
ATOM 1633 C C . ALA A 1 207 ? -11.802 -7.778 20.279 1.00 87.88 207 ALA A C 1
ATOM 1635 O O . ALA A 1 207 ? -10.787 -8.389 19.945 1.00 87.88 207 ALA A O 1
ATOM 1636 N N . ASN A 1 208 ? -12.849 -7.656 19.455 1.00 88.50 208 ASN A N 1
ATOM 1637 C CA . ASN A 1 208 ? -12.893 -8.214 18.101 1.00 88.50 208 ASN A CA 1
ATOM 1638 C C . ASN A 1 208 ? -11.796 -7.613 17.209 1.00 88.50 208 ASN A C 1
ATOM 1640 O O . ASN A 1 208 ? -11.147 -8.336 16.453 1.00 88.50 208 ASN A O 1
ATOM 1644 N N . TYR A 1 209 ? -11.556 -6.302 17.307 1.00 86.50 209 TYR A N 1
ATOM 1645 C CA . TYR A 1 209 ? -10.474 -5.633 16.583 1.00 86.50 209 TYR A CA 1
ATOM 1646 C C . TYR A 1 209 ? -9.086 -6.108 17.025 1.00 86.50 209 TYR A C 1
ATOM 1648 O O . TYR A 1 209 ? -8.233 -6.396 16.183 1.00 86.50 209 TYR A O 1
ATOM 1656 N N . GLN A 1 210 ? -8.862 -6.250 18.332 1.00 87.50 210 GLN A N 1
ATOM 1657 C CA . GLN A 1 210 ? -7.611 -6.787 18.871 1.00 87.50 210 GLN A CA 1
ATOM 1658 C C . GLN A 1 210 ? -7.367 -8.230 18.407 1.00 87.50 210 GLN A C 1
ATOM 1660 O O . GLN A 1 210 ? -6.258 -8.554 17.979 1.00 87.50 210 GLN A O 1
ATOM 1665 N N . ALA A 1 211 ? -8.402 -9.076 18.420 1.00 86.88 211 ALA A N 1
ATOM 1666 C CA . ALA A 1 211 ? -8.324 -10.449 17.928 1.00 86.88 211 ALA A CA 1
ATOM 1667 C C . ALA A 1 211 ? -8.002 -10.506 16.425 1.00 86.88 211 ALA A C 1
ATOM 1669 O O . ALA A 1 211 ? -7.100 -11.239 16.015 1.00 86.88 211 ALA A O 1
ATOM 1670 N N . TYR A 1 212 ? -8.677 -9.680 15.617 1.00 84.88 212 TYR A N 1
ATOM 1671 C CA . TYR A 1 212 ? -8.405 -9.536 14.184 1.00 84.88 212 TYR A CA 1
ATOM 1672 C C . TYR A 1 212 ? -6.955 -9.119 13.917 1.00 84.88 212 TYR A C 1
ATOM 1674 O O . TYR A 1 212 ? -6.284 -9.692 13.059 1.00 84.88 212 TYR A O 1
ATOM 1682 N N . ARG A 1 213 ? -6.433 -8.158 14.680 1.00 82.50 213 ARG A N 1
ATOM 1683 C CA . ARG A 1 213 ? -5.057 -7.693 14.512 1.00 82.50 213 ARG A CA 1
ATOM 1684 C C . ARG A 1 213 ? -4.027 -8.733 14.951 1.00 82.50 213 ARG A C 1
ATOM 1686 O O . ARG A 1 213 ? -2.996 -8.885 14.312 1.00 82.50 213 ARG A O 1
ATOM 1693 N N . ALA A 1 214 ? -4.317 -9.508 15.995 1.00 82.81 214 ALA A N 1
ATOM 1694 C CA . ALA A 1 214 ? -3.429 -10.573 16.459 1.00 82.81 214 ALA A CA 1
ATOM 1695 C C . ALA A 1 214 ? -3.269 -11.723 15.446 1.00 82.81 214 ALA A C 1
ATOM 1697 O O . ALA A 1 214 ? -2.283 -12.464 15.511 1.00 82.81 214 ALA A O 1
ATOM 1698 N N . GLN A 1 215 ? -4.230 -11.874 14.529 1.00 83.00 215 GLN A N 1
ATOM 1699 C CA . GLN A 1 215 ? -4.271 -12.943 13.531 1.00 83.00 215 GLN A CA 1
ATOM 1700 C C . GLN A 1 215 ? -4.000 -12.470 12.094 1.00 83.00 215 GLN A C 1
ATOM 1702 O O . GLN A 1 215 ? -3.830 -13.309 11.215 1.00 83.00 215 GLN A O 1
ATOM 1707 N N . THR A 1 216 ? -3.920 -11.160 11.855 1.00 77.38 216 THR A N 1
ATOM 1708 C CA . THR A 1 216 ? -3.765 -10.592 10.512 1.00 77.38 216 THR A CA 1
ATOM 1709 C C . THR A 1 216 ? -2.420 -9.904 10.369 1.00 77.38 216 THR A C 1
ATOM 1711 O O . THR A 1 216 ? -2.127 -8.946 11.078 1.00 77.38 216 THR A O 1
ATOM 1714 N N . SER A 1 217 ? -1.612 -10.361 9.413 1.00 76.12 217 SER A N 1
ATOM 1715 C CA . SER A 1 217 ? -0.402 -9.637 9.028 1.00 76.12 217 SER A CA 1
ATOM 1716 C C . SER A 1 217 ? -0.742 -8.438 8.144 1.00 76.12 217 SER A C 1
ATOM 1718 O O . SER A 1 217 ? -1.587 -8.530 7.253 1.00 76.12 217 SER A O 1
ATOM 1720 N N . ILE A 1 218 ? -0.050 -7.326 8.384 1.00 71.81 218 ILE A N 1
ATOM 1721 C CA . ILE A 1 218 ? -0.252 -6.058 7.676 1.00 71.81 218 ILE A CA 1
ATOM 1722 C C . ILE A 1 218 ? 0.332 -6.103 6.258 1.00 71.81 218 ILE A C 1
ATOM 1724 O O . ILE A 1 218 ? -0.272 -5.570 5.329 1.00 71.81 218 ILE A O 1
ATOM 1728 N N . LEU A 1 219 ? 1.505 -6.719 6.085 1.00 68.69 219 LEU A N 1
ATOM 1729 C CA . LEU A 1 219 ? 2.272 -6.630 4.836 1.00 68.69 219 LEU A CA 1
ATOM 1730 C C . LEU A 1 219 ? 2.377 -7.942 4.089 1.00 68.69 219 LEU A C 1
ATOM 1732 O O . LEU A 1 219 ? 2.156 -7.986 2.880 1.00 68.69 219 LEU A O 1
ATOM 1736 N N . LEU A 1 220 ? 2.749 -9.003 4.801 1.00 69.94 220 LEU A N 1
ATOM 1737 C CA . LEU A 1 220 ? 2.981 -10.300 4.194 1.00 69.94 220 LEU A CA 1
ATOM 1738 C C . LEU A 1 220 ? 1.773 -11.190 4.454 1.00 69.94 220 LEU A C 1
ATOM 1740 O O . LEU A 1 220 ? 1.452 -11.458 5.607 1.00 69.94 220 LEU A O 1
ATOM 1744 N N . PRO A 1 221 ? 1.096 -11.679 3.411 1.00 68.25 221 PRO A N 1
ATOM 1745 C CA . PRO A 1 221 ? -0.108 -12.477 3.568 1.00 68.25 221 PRO A CA 1
ATOM 1746 C C . PRO A 1 221 ? 0.228 -13.834 4.188 1.00 68.25 221 PRO A C 1
ATOM 1748 O O . PRO A 1 221 ? 0.638 -14.768 3.500 1.00 68.25 221 PRO A O 1
ATOM 1751 N N . LEU A 1 222 ? 0.040 -13.953 5.496 1.00 71.94 222 LEU A N 1
ATOM 1752 C CA . LEU A 1 222 ? 0.259 -15.192 6.228 1.00 71.94 222 LEU A CA 1
ATOM 1753 C C . LEU A 1 222 ? -1.079 -15.784 6.663 1.00 71.94 222 LEU A C 1
ATOM 1755 O O . LEU A 1 222 ? -1.965 -15.030 7.075 1.00 71.94 222 LEU A O 1
ATOM 1759 N N . PRO A 1 223 ? -1.236 -17.121 6.618 1.00 79.12 223 PRO A N 1
ATOM 1760 C CA . PRO A 1 223 ? -2.390 -17.767 7.219 1.00 79.12 223 PRO A CA 1
ATOM 1761 C C . PRO A 1 223 ? -2.537 -17.336 8.688 1.00 79.12 223 PRO A C 1
ATOM 1763 O O . PRO A 1 223 ? -1.523 -17.287 9.397 1.00 79.12 223 PRO A O 1
ATOM 1766 N N . PRO A 1 224 ? -3.762 -17.084 9.182 1.00 79.69 224 PRO A N 1
ATOM 1767 C CA . PRO A 1 224 ? -3.979 -16.612 10.550 1.00 79.69 224 PRO A CA 1
ATOM 1768 C C . PRO A 1 224 ? -3.327 -17.492 11.622 1.00 79.69 224 PRO A C 1
ATOM 1770 O O . PRO A 1 224 ? -2.765 -16.986 12.592 1.00 79.69 224 PRO A O 1
ATOM 1773 N N . ALA A 1 225 ? -3.339 -18.812 11.414 1.00 83.56 225 ALA A N 1
ATOM 1774 C CA . ALA A 1 225 ? -2.685 -19.774 12.298 1.00 83.56 225 ALA A CA 1
ATOM 1775 C C . ALA A 1 225 ? -1.162 -19.567 12.365 1.00 83.56 225 ALA A C 1
ATOM 1777 O O . ALA A 1 225 ? -0.589 -19.548 13.452 1.00 83.56 225 ALA A O 1
ATOM 1778 N N . VAL A 1 226 ? -0.522 -19.346 11.211 1.00 84.38 226 VAL A N 1
ATOM 1779 C CA . VAL A 1 226 ? 0.924 -19.109 11.116 1.00 84.38 226 VAL A CA 1
ATOM 1780 C C . VAL A 1 226 ? 1.270 -17.783 11.772 1.00 84.38 226 VAL A C 1
ATOM 1782 O O . VAL A 1 226 ? 2.129 -17.739 12.644 1.00 84.38 226 VAL A O 1
ATOM 1785 N N . TYR A 1 227 ? 0.567 -16.705 11.417 1.00 85.12 227 TYR A N 1
ATOM 1786 C CA . TYR A 1 227 ? 0.853 -15.387 11.977 1.00 85.12 227 TYR A CA 1
ATOM 1787 C C . TYR A 1 227 ? 0.642 -15.349 13.496 1.00 85.12 227 TYR A C 1
ATOM 1789 O O . TYR A 1 227 ? 1.452 -14.764 14.215 1.00 85.12 227 TYR A O 1
ATOM 1797 N N . ARG A 1 228 ? -0.395 -16.012 14.024 1.00 85.81 228 ARG A N 1
ATOM 1798 C CA . ARG A 1 228 ? -0.638 -16.083 15.473 1.00 85.81 228 ARG A CA 1
ATOM 1799 C C . ARG A 1 228 ? 0.502 -16.783 16.221 1.00 85.81 228 ARG A C 1
ATOM 1801 O O . ARG A 1 228 ? 0.848 -16.330 17.307 1.00 85.81 228 ARG A O 1
ATOM 1808 N N . ALA A 1 229 ? 1.096 -17.820 15.630 1.00 89.38 229 ALA A N 1
ATOM 1809 C CA . ALA A 1 229 ? 2.187 -18.588 16.230 1.00 89.38 229 ALA A CA 1
ATOM 1810 C C . ALA A 1 229 ? 3.535 -17.837 16.279 1.00 89.38 229 ALA A C 1
ATOM 1812 O O . ALA A 1 229 ? 4.423 -18.221 17.037 1.00 89.38 229 ALA A O 1
ATOM 1813 N N . LEU A 1 230 ? 3.710 -16.769 15.492 1.00 88.44 230 LEU A N 1
ATOM 1814 C CA . LEU A 1 230 ? 4.970 -16.022 15.449 1.00 88.44 230 LEU A CA 1
ATOM 1815 C C . LEU A 1 230 ? 5.192 -15.172 16.707 1.00 88.44 230 LEU A C 1
ATOM 1817 O O . LEU A 1 230 ? 4.279 -14.510 17.211 1.00 88.44 230 LEU A O 1
ATOM 1821 N N . SER A 1 231 ? 6.446 -15.116 17.163 1.00 90.56 231 SER A N 1
ATOM 1822 C CA . SER A 1 231 ? 6.844 -14.245 18.270 1.00 90.56 231 SER A CA 1
ATOM 1823 C C . SER A 1 231 ? 6.718 -12.765 17.890 1.00 90.56 231 SER A C 1
ATOM 1825 O O . SER A 1 231 ? 6.821 -12.378 16.722 1.00 90.56 231 SER A O 1
ATOM 1827 N N . ARG A 1 232 ? 6.527 -11.900 18.894 1.00 86.19 232 ARG A N 1
ATOM 1828 C CA . ARG A 1 232 ? 6.400 -10.447 18.682 1.00 86.19 232 ARG A CA 1
ATOM 1829 C C . ARG A 1 232 ? 7.634 -9.851 17.996 1.00 86.19 232 ARG A C 1
ATOM 1831 O O . ARG A 1 232 ? 7.494 -8.925 17.205 1.00 86.19 232 ARG A O 1
ATOM 1838 N N . TRP A 1 233 ? 8.820 -10.393 18.274 1.00 89.44 233 TRP A N 1
ATOM 1839 C CA . TRP A 1 233 ? 10.054 -9.959 17.623 1.00 89.44 233 TRP A CA 1
ATOM 1840 C C . TRP A 1 233 ? 10.013 -10.235 16.117 1.00 89.44 233 TRP A C 1
ATOM 1842 O O . TRP A 1 233 ? 10.186 -9.300 15.347 1.00 89.44 233 TRP A O 1
ATOM 1852 N N . VAL A 1 234 ? 9.659 -11.459 15.698 1.00 87.50 234 VAL A N 1
ATOM 1853 C CA . VAL A 1 234 ? 9.554 -11.819 14.269 1.00 87.50 234 VAL A CA 1
ATOM 1854 C C . VAL A 1 234 ? 8.511 -10.959 13.555 1.00 87.50 234 VAL A C 1
ATOM 1856 O O . VAL A 1 234 ? 8.752 -10.483 12.447 1.00 87.50 234 VAL A O 1
ATOM 1859 N N . LYS A 1 235 ? 7.366 -10.701 14.199 1.00 86.56 235 LYS A N 1
ATOM 1860 C CA . LYS A 1 235 ? 6.337 -9.804 13.648 1.00 86.56 235 LYS A CA 1
ATOM 1861 C C . LYS A 1 235 ? 6.884 -8.396 13.405 1.00 86.56 235 LYS A C 1
ATOM 1863 O O . LYS A 1 235 ? 6.680 -7.841 12.331 1.00 86.56 235 LYS A O 1
ATOM 1868 N N . ARG A 1 236 ? 7.616 -7.841 14.373 1.00 86.81 236 ARG A N 1
ATOM 1869 C CA . ARG A 1 236 ? 8.149 -6.472 14.310 1.00 86.81 236 ARG A CA 1
ATOM 1870 C C . ARG A 1 236 ? 9.317 -6.316 13.338 1.00 86.81 236 ARG A C 1
ATOM 1872 O O . ARG A 1 236 ? 9.411 -5.278 12.695 1.00 86.81 236 ARG A O 1
ATOM 1879 N N . THR A 1 237 ? 10.198 -7.310 13.233 1.00 84.62 237 THR A N 1
ATOM 1880 C CA . THR A 1 237 ? 11.427 -7.210 12.428 1.00 84.62 237 THR A CA 1
ATOM 1881 C C . THR A 1 237 ? 11.259 -7.749 11.013 1.00 84.62 237 THR A C 1
ATOM 1883 O O . THR A 1 237 ? 11.651 -7.081 10.063 1.00 84.62 237 THR A O 1
ATOM 1886 N N . VAL A 1 238 ? 10.657 -8.931 10.852 1.00 83.19 238 VAL A N 1
ATOM 1887 C CA . VAL A 1 238 ? 10.550 -9.616 9.552 1.00 83.19 238 VAL A CA 1
ATOM 1888 C C . VAL A 1 238 ? 9.282 -9.207 8.814 1.00 83.19 238 VAL A C 1
ATOM 1890 O O . VAL A 1 238 ? 9.310 -8.973 7.611 1.00 83.19 238 VAL A O 1
ATOM 1893 N N . LEU A 1 239 ? 8.160 -9.102 9.531 1.00 81.56 239 LEU A N 1
ATOM 1894 C CA . LEU A 1 239 ? 6.872 -8.732 8.931 1.00 81.56 239 LEU A CA 1
ATOM 1895 C C . LEU A 1 239 ? 6.601 -7.225 8.973 1.00 81.56 239 LEU A C 1
ATOM 1897 O O . LEU A 1 239 ? 5.517 -6.806 8.574 1.00 81.56 239 LEU A O 1
ATOM 1901 N N . LEU A 1 240 ? 7.571 -6.448 9.475 1.00 81.69 240 LEU A N 1
ATOM 1902 C CA . LEU A 1 240 ? 7.524 -4.999 9.681 1.00 81.69 240 LEU A CA 1
ATOM 1903 C C . LEU A 1 240 ? 6.211 -4.531 10.333 1.00 81.69 240 LEU A C 1
ATOM 1905 O O . LEU A 1 240 ? 5.664 -3.501 9.960 1.00 81.69 240 LEU A O 1
ATOM 1909 N N . ASP A 1 241 ? 5.691 -5.271 11.313 1.00 81.38 241 ASP A N 1
ATOM 1910 C CA . ASP A 1 241 ? 4.567 -4.828 12.144 1.00 81.38 241 ASP A CA 1
ATOM 1911 C C . ASP A 1 241 ? 5.071 -3.814 13.178 1.00 81.38 241 ASP A C 1
ATOM 1913 O O . ASP A 1 241 ? 5.335 -4.133 14.338 1.00 81.38 241 ASP A O 1
ATOM 1917 N N . LEU A 1 242 ? 5.347 -2.601 12.705 1.00 85.38 242 LEU A N 1
ATOM 1918 C CA . LEU A 1 242 ? 6.048 -1.589 13.478 1.00 85.38 242 LEU A CA 1
ATOM 1919 C C . LEU A 1 242 ? 5.170 -1.046 14.621 1.00 85.38 242 LEU A C 1
ATOM 1921 O O . LEU A 1 242 ? 3.975 -0.811 14.425 1.00 85.38 242 LEU A O 1
ATOM 1925 N N . PRO A 1 243 ? 5.756 -0.712 15.791 1.00 84.38 243 PRO A N 1
ATOM 1926 C CA . PRO A 1 243 ? 5.015 -0.121 16.909 1.00 84.38 243 PRO A CA 1
ATOM 1927 C C . PRO A 1 243 ? 4.249 1.153 16.533 1.00 84.38 243 PRO A C 1
ATOM 1929 O O . PRO A 1 243 ? 3.211 1.446 17.110 1.00 84.38 243 PRO A O 1
ATOM 1932 N N . MET A 1 244 ? 4.718 1.894 15.524 1.00 84.38 244 MET A N 1
ATOM 1933 C CA . MET A 1 244 ? 4.043 3.098 15.031 1.00 84.38 244 MET A CA 1
ATOM 1934 C C . MET A 1 244 ? 2.648 2.836 14.439 1.00 84.38 244 MET A C 1
ATOM 1936 O O . MET A 1 244 ? 1.891 3.790 14.260 1.00 84.38 244 MET A O 1
ATOM 1940 N N . TYR A 1 245 ? 2.314 1.584 14.111 1.00 81.56 245 TYR A N 1
ATOM 1941 C CA . TYR A 1 245 ? 0.986 1.175 13.644 1.00 81.56 245 TYR A CA 1
ATOM 1942 C C . TYR A 1 245 ? 0.036 0.898 14.806 1.00 81.56 245 TYR A C 1
ATOM 1944 O O . TYR A 1 245 ? -1.181 0.899 14.631 1.00 81.56 245 TYR A O 1
ATOM 1952 N N . GLU A 1 246 ? 0.579 0.657 16.003 1.00 81.88 246 GLU A N 1
ATOM 1953 C CA . GLU A 1 246 ? -0.213 0.504 17.210 1.00 81.88 246 GLU A CA 1
ATOM 1954 C C . GLU A 1 246 ? -0.799 1.855 17.635 1.00 81.88 246 GLU A C 1
ATOM 1956 O O . GLU A 1 246 ? -0.131 2.889 17.656 1.00 81.88 246 GLU A O 1
ATOM 1961 N N . TRP A 1 247 ? -2.092 1.837 17.949 1.00 83.56 247 TRP A N 1
ATOM 1962 C CA . TRP A 1 247 ? -2.746 2.906 18.682 1.00 83.56 247 TRP A CA 1
ATOM 1963 C C . TRP A 1 247 ? -3.194 2.330 20.018 1.00 83.56 247 TRP A C 1
ATOM 1965 O O . TRP A 1 247 ? -3.910 1.325 20.055 1.00 83.56 247 TRP A O 1
ATOM 1975 N N . THR A 1 248 ? -2.734 2.957 21.091 1.00 75.50 248 THR A N 1
ATOM 1976 C CA . THR A 1 248 ? -3.159 2.686 22.460 1.00 75.50 248 THR A CA 1
ATOM 1977 C C . THR A 1 248 ? -4.028 3.857 22.933 1.00 75.50 248 THR A C 1
ATOM 1979 O O . THR A 1 248 ? -3.657 5.002 22.649 1.00 75.50 248 THR A O 1
ATOM 1982 N N . PRO A 1 249 ? -5.176 3.584 23.577 1.00 70.94 249 PRO A N 1
ATOM 1983 C CA . PRO A 1 249 ? -6.030 4.609 24.168 1.00 70.94 249 PRO A CA 1
ATOM 1984 C C . PRO A 1 249 ? -5.367 5.361 25.322 1.00 70.94 249 PRO A C 1
ATOM 1986 O O . PRO A 1 249 ? -4.433 4.797 25.937 1.00 70.94 249 PRO A O 1
#

Nearest PDB structures (foldseek):
  7b1g-assembly1_A  TM=2.547E-01  e=2.847E+00  Danio rerio
  8wpm-assembly1_D  TM=2.612E-01  e=3.810E+00  Homo sapiens

Secondary structure (DSSP, 8-state):
--------S---SHHHHHHHHHHH---GGGHHHHT-HHHHHHHHHHHHHHHHHHHHHHHHHTSHHHHTT-PPPS--HHHHHHHHHHHHHHHHHHHHHHHHHHHHHTT--TTS----TTSTTHHHHHHHHHHHHTHHHHHH----HHHHHHHHHHTTHHHHHHHIIIIISSHHHHHHHHHHHHHHHHS-TT-----TT-PPPSSSHHHHHHHHHHH--SSS---HHHHHHS-HHHHHHTS---GGG----

Mean predicted aligned error: 10.58 Å

Organism: Trametes pubescens (NCBI:txid154538)

Sequence (249 aa):
MSRYQFDKITDFTGGFLLFRVLKTGSDTRFDDIRSHFFKFLGFWIGQILWVWVVSLPLTVLNSPAVTNRGQPAFGTASDILGIIIWVIGWSIESIADVQKFRYKSSGAPKDRPIDFTHWSRARILCWWGIWTLSIAPSLHGTGSGSTRSAQLGTLVSPLFTMILLLFGSGVPTAEKPAAQKFYKMSYPDGAAQDSAEGRRPENAAWANYQAYRAQTSILLPLPPAVYRALSRWVKRTVLLDLPMYEWTP

Solvent-accessible surface area (backbone atoms only — not comparable to full-atom values): 14299 Å² total; per-residue (Å²): 143,86,92,77,85,71,80,81,90,74,69,88,51,68,68,59,44,49,53,46,46,74,74,63,74,66,65,64,86,46,60,78,36,66,79,35,64,69,62,39,50,51,52,51,51,50,51,52,52,48,55,48,51,66,42,34,41,60,54,55,59,70,28,67,85,34,43,78,63,53,65,72,78,86,76,46,74,39,42,53,50,9,50,52,38,20,53,52,11,50,51,43,35,55,53,41,37,52,52,54,51,51,49,64,71,69,71,54,75,85,54,48,72,85,89,62,74,87,37,77,56,11,66,60,30,31,51,50,8,59,52,34,45,40,45,54,54,38,74,69,49,67,58,56,75,68,55,40,52,51,40,50,56,34,69,49,35,59,59,54,52,50,50,39,33,62,72,56,75,36,46,42,65,52,42,34,61,49,52,53,49,31,40,42,67,12,52,50,94,82,67,75,80,83,46,103,85,54,84,73,65,82,46,63,18,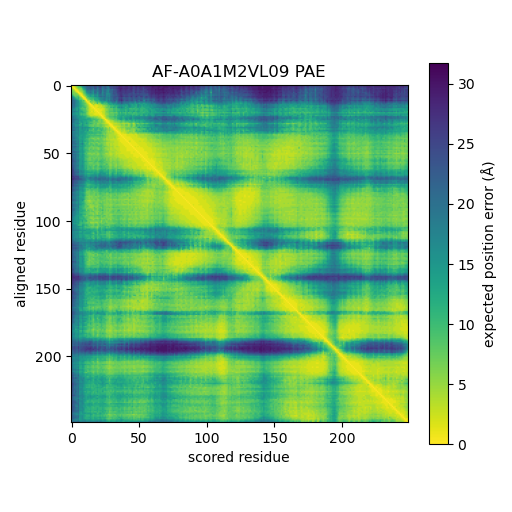37,60,41,43,52,54,51,55,57,28,49,56,91,72,54,89,49,58,44,71,60,46,50,71,52,52,71,64,52,39,36,69,76,50,57,55,45,74,81,47,62,69,80,137